Protein AF-N1WF45-F1 (afdb_monomer_lite)

Radius of gyration: 28.93 Å; chains: 1; bounding box: 70×54×75 Å

Structure (mmCIF, N/CA/C/O backbone):
data_AF-N1WF45-F1
#
_entry.id   AF-N1WF45-F1
#
loop_
_atom_site.group_PDB
_atom_site.id
_atom_site.type_symbol
_atom_site.label_atom_id
_atom_site.label_alt_id
_atom_site.label_comp_id
_atom_site.label_asym_id
_atom_site.label_entity_id
_atom_site.label_seq_id
_atom_site.pdbx_PDB_ins_code
_atom_site.Cartn_x
_atom_site.Cartn_y
_atom_site.Cartn_z
_atom_site.occupancy
_atom_site.B_iso_or_equiv
_atom_site.auth_seq_id
_atom_site.auth_comp_id
_atom_site.auth_asym_id
_atom_site.auth_atom_id
_atom_site.pdbx_PDB_model_num
ATOM 1 N N . MET A 1 1 ? 48.944 31.152 -50.491 1.00 56.47 1 MET A N 1
ATOM 2 C CA . MET A 1 1 ? 47.537 31.572 -50.261 1.00 56.47 1 MET A CA 1
ATOM 3 C C . MET A 1 1 ? 46.521 30.446 -50.470 1.00 56.47 1 MET A C 1
ATOM 5 O O . MET A 1 1 ? 45.611 30.356 -49.662 1.00 56.47 1 MET A O 1
ATOM 9 N N . LYS A 1 2 ? 46.665 29.568 -51.479 1.00 57.97 2 LYS A N 1
ATOM 10 C CA . LYS A 1 2 ? 45.745 28.429 -51.698 1.00 57.97 2 LYS A CA 1
ATOM 11 C C . LYS A 1 2 ? 45.728 27.409 -50.539 1.00 57.97 2 LYS A C 1
ATOM 13 O O . LYS A 1 2 ? 44.657 27.076 -50.053 1.00 57.97 2 LYS A O 1
ATOM 18 N N . GLU A 1 3 ? 46.898 27.037 -50.014 1.00 58.28 3 GLU A N 1
ATOM 19 C CA . GLU A 1 3 ? 47.029 26.084 -48.889 1.00 58.28 3 GLU A CA 1
ATOM 20 C C . GLU A 1 3 ? 46.451 26.594 -47.554 1.00 58.28 3 GLU A C 1
ATOM 22 O O . GLU A 1 3 ? 45.948 25.816 -46.743 1.00 58.28 3 GLU A O 1
ATOM 27 N N . ILE A 1 4 ? 46.468 27.912 -47.324 1.00 59.00 4 ILE A N 1
ATOM 28 C CA . ILE A 1 4 ? 45.896 28.516 -46.108 1.00 59.00 4 ILE A CA 1
ATOM 29 C C . ILE A 1 4 ? 44.359 28.469 -46.169 1.00 59.00 4 ILE A C 1
ATOM 31 O O . ILE A 1 4 ? 43.708 28.142 -45.183 1.00 59.00 4 ILE A O 1
ATOM 35 N N . ASN A 1 5 ? 43.765 28.704 -47.343 1.00 59.41 5 ASN A N 1
ATOM 36 C CA . ASN A 1 5 ? 42.313 28.595 -47.512 1.00 59.41 5 ASN A CA 1
ATOM 37 C C . ASN A 1 5 ? 41.815 27.141 -47.472 1.00 59.41 5 ASN A C 1
ATOM 39 O O . ASN A 1 5 ? 40.726 26.887 -46.960 1.00 59.41 5 ASN A O 1
ATOM 43 N N . GLU A 1 6 ? 42.602 26.178 -47.958 1.00 59.72 6 GLU A N 1
ATOM 44 C CA . GLU A 1 6 ? 42.251 24.755 -47.869 1.00 59.72 6 GLU A CA 1
ATOM 45 C C . GLU A 1 6 ? 42.334 24.225 -46.432 1.00 59.72 6 GLU A C 1
ATOM 47 O O . GLU A 1 6 ? 41.428 23.516 -45.994 1.00 59.72 6 GLU A O 1
ATOM 52 N N . SER A 1 7 ? 43.347 24.628 -45.660 1.00 57.88 7 SER A N 1
ATOM 53 C CA . SER A 1 7 ? 43.475 24.240 -44.247 1.00 57.88 7 SER A CA 1
ATOM 54 C C . SER A 1 7 ? 42.397 24.868 -43.350 1.00 57.88 7 SER A C 1
ATOM 56 O O . SER A 1 7 ? 41.866 24.188 -42.470 1.00 57.88 7 SER A O 1
ATOM 58 N N . ILE A 1 8 ? 41.990 26.117 -43.607 1.00 59.59 8 ILE A N 1
ATOM 59 C CA . ILE A 1 8 ? 40.870 26.768 -42.900 1.00 59.59 8 ILE A CA 1
ATOM 60 C C . ILE A 1 8 ? 39.527 26.107 -43.255 1.00 59.59 8 ILE A C 1
ATOM 62 O O . ILE A 1 8 ? 38.716 25.851 -42.364 1.00 59.59 8 ILE A O 1
ATOM 66 N N . SER A 1 9 ? 39.308 25.770 -44.530 1.00 56.88 9 SER A N 1
ATOM 67 C CA . SER A 1 9 ? 38.099 25.070 -44.993 1.00 56.88 9 SER A CA 1
ATOM 68 C C . SER A 1 9 ? 37.997 23.648 -44.425 1.00 56.88 9 SER A C 1
ATOM 70 O O . SER A 1 9 ? 36.933 23.228 -43.974 1.00 56.88 9 SER A O 1
ATOM 72 N N . GLN A 1 10 ? 39.110 22.910 -44.355 1.00 55.59 10 GLN A N 1
ATOM 73 C CA . GLN A 1 10 ? 39.127 21.578 -43.744 1.00 55.59 10 GLN A CA 1
ATOM 74 C C . GLN A 1 10 ? 38.901 21.622 -42.229 1.00 55.59 10 GLN A C 1
ATOM 76 O O . GLN A 1 10 ? 38.185 20.766 -41.711 1.00 55.59 10 GLN A O 1
ATOM 81 N N . ASN A 1 11 ? 39.446 22.616 -41.519 1.00 55.59 11 ASN A N 1
ATOM 82 C CA . ASN A 1 11 ? 39.203 22.769 -40.083 1.00 55.59 11 ASN A CA 1
ATOM 83 C C . ASN A 1 11 ? 37.761 23.183 -39.766 1.00 55.59 11 ASN A C 1
ATOM 85 O O . ASN A 1 11 ? 37.199 22.635 -38.821 1.00 55.59 11 ASN A O 1
ATOM 89 N N . SER A 1 12 ? 37.138 24.072 -40.552 1.00 50.16 12 SER A N 1
ATOM 90 C CA . SER A 1 12 ? 35.736 24.465 -40.322 1.00 50.16 12 SER A CA 1
ATOM 91 C C . SER A 1 12 ? 34.751 23.322 -40.592 1.00 50.16 12 SER A C 1
ATOM 93 O O . SER A 1 12 ? 33.742 23.193 -39.898 1.00 50.16 12 SER A O 1
ATOM 95 N N . LYS A 1 13 ? 35.071 22.445 -41.553 1.00 51.78 13 LYS A N 1
ATOM 96 C CA . LYS A 1 13 ? 34.283 21.246 -41.871 1.00 51.78 13 LYS A CA 1
ATOM 97 C C . LYS A 1 13 ? 34.440 20.144 -40.816 1.00 51.78 13 LYS A C 1
ATOM 99 O O . LYS A 1 13 ? 33.489 19.435 -40.508 1.00 51.78 13 LYS A O 1
ATOM 104 N N . LYS A 1 14 ? 35.631 20.020 -40.217 1.00 51.75 14 LYS A N 1
ATOM 105 C CA . LYS A 1 14 ? 35.895 19.060 -39.133 1.00 51.75 14 LYS A CA 1
ATOM 106 C C . LYS A 1 14 ? 35.187 19.448 -37.835 1.00 51.75 14 LYS A C 1
ATOM 108 O O . LYS A 1 14 ? 34.677 18.561 -37.161 1.00 51.75 14 LYS A O 1
ATOM 113 N N . THR A 1 15 ? 35.143 20.740 -37.499 1.00 51.28 15 THR A N 1
ATOM 114 C CA . THR A 1 15 ? 34.482 21.236 -36.280 1.00 51.28 15 THR A CA 1
ATOM 115 C C . THR A 1 15 ? 32.958 21.150 -36.354 1.00 51.28 15 THR A C 1
ATOM 117 O O . THR A 1 15 ? 32.333 20.822 -35.346 1.00 51.28 15 THR A O 1
ATOM 120 N N . THR A 1 16 ? 32.362 21.362 -37.532 1.00 55.59 16 THR A N 1
ATOM 121 C CA . THR A 1 16 ? 30.914 21.178 -37.755 1.00 55.59 16 THR A CA 1
ATOM 122 C C . THR A 1 16 ? 30.497 19.708 -37.643 1.00 55.59 16 THR A C 1
ATOM 124 O O . THR A 1 16 ? 29.592 19.399 -36.874 1.00 55.59 16 THR A O 1
ATOM 127 N N . GLU A 1 17 ? 31.229 18.773 -38.262 1.00 58.25 17 GLU A N 1
ATOM 128 C CA . GLU A 1 17 ? 30.935 17.331 -38.142 1.00 58.25 17 GLU A CA 1
ATOM 129 C C . GLU A 1 17 ? 31.084 16.789 -36.702 1.00 58.25 17 GLU A C 1
ATOM 131 O O . GLU A 1 17 ? 30.321 15.922 -36.267 1.00 58.25 17 GLU A O 1
ATOM 136 N N . THR A 1 18 ? 32.049 17.294 -35.923 1.00 58.94 18 THR A N 1
ATOM 137 C CA . THR A 1 18 ? 32.164 16.932 -34.497 1.00 58.94 18 THR A CA 1
ATOM 138 C C . THR A 1 18 ? 31.065 17.550 -33.631 1.00 58.94 18 THR A C 1
ATOM 140 O O . THR A 1 18 ? 30.676 16.948 -32.635 1.00 58.94 18 THR A O 1
ATOM 143 N N . GLY A 1 19 ? 30.542 18.724 -33.996 1.00 61.75 19 GLY A N 1
ATOM 144 C CA . GLY A 1 19 ? 29.432 19.362 -33.282 1.00 61.75 19 GLY A CA 1
ATOM 145 C C . GLY A 1 19 ? 28.120 18.590 -33.436 1.00 61.75 19 GLY A C 1
ATOM 146 O O . GLY A 1 19 ? 27.452 18.300 -32.443 1.00 61.75 19 GLY A O 1
ATOM 147 N N . ASP A 1 20 ? 27.803 18.173 -34.663 1.00 68.06 20 ASP A N 1
ATOM 148 C CA . ASP A 1 20 ? 26.555 17.466 -34.977 1.00 68.06 20 ASP A CA 1
ATOM 149 C C . ASP A 1 20 ? 26.503 16.063 -34.348 1.00 68.06 20 ASP A C 1
ATOM 151 O O . ASP A 1 20 ? 25.464 15.622 -33.847 1.00 68.06 20 ASP A O 1
ATOM 155 N N . THR A 1 21 ? 27.645 15.370 -34.295 1.00 68.62 21 THR A N 1
ATOM 156 C CA . THR A 1 21 ? 27.748 14.048 -33.654 1.00 68.62 21 THR A CA 1
ATOM 157 C C . THR A 1 21 ? 27.560 14.126 -32.139 1.00 68.62 21 THR A C 1
ATOM 159 O O . THR A 1 21 ? 26.787 13.341 -31.587 1.00 68.62 21 THR A O 1
ATOM 162 N N . VAL A 1 22 ? 28.180 15.102 -31.467 1.00 72.12 22 VAL A N 1
ATOM 163 C CA . VAL A 1 22 ? 27.999 15.324 -30.022 1.00 72.12 22 VAL A CA 1
ATOM 164 C C . VAL A 1 22 ? 26.554 15.709 -29.702 1.00 72.12 22 VAL A C 1
ATOM 166 O O . VAL A 1 22 ? 25.977 15.165 -28.762 1.00 72.12 22 VAL A O 1
ATOM 169 N N . PHE A 1 23 ? 25.933 16.572 -30.508 1.00 72.88 23 PHE A N 1
ATOM 170 C CA . PHE A 1 23 ? 24.530 16.948 -30.332 1.00 72.88 23 PHE A CA 1
ATOM 171 C C . PHE A 1 23 ? 23.586 15.743 -30.475 1.00 72.88 23 PHE A C 1
ATOM 173 O O . PHE A 1 23 ? 22.718 15.540 -29.625 1.00 72.88 23 PHE A O 1
ATOM 180 N N . SER A 1 24 ? 23.796 14.888 -31.483 1.00 73.50 24 SER A N 1
ATOM 181 C CA . SER A 1 24 ? 22.997 13.666 -31.664 1.00 73.50 24 SER A CA 1
ATOM 182 C C . SER A 1 24 ? 23.138 12.681 -30.496 1.00 73.50 24 SER A C 1
ATOM 184 O O . SER A 1 24 ? 22.155 12.062 -30.090 1.00 73.50 24 SER A O 1
ATOM 186 N N . LEU A 1 25 ? 24.338 12.579 -29.909 1.00 72.69 25 LEU A N 1
ATOM 187 C CA . LEU A 1 25 ? 24.608 11.716 -28.761 1.00 72.69 25 LEU A CA 1
ATOM 188 C C . LEU A 1 25 ? 23.895 12.232 -27.505 1.00 72.69 25 LEU A C 1
ATOM 190 O O . LEU A 1 25 ? 23.261 11.457 -26.796 1.00 72.69 25 LEU A O 1
ATOM 194 N N . VAL A 1 26 ? 23.945 13.543 -27.256 1.00 77.00 26 VAL A N 1
ATOM 195 C CA . VAL A 1 26 ? 23.238 14.182 -26.135 1.00 77.00 26 VAL A CA 1
ATOM 196 C C . VAL A 1 26 ? 21.724 14.034 -26.288 1.00 77.00 26 VAL A C 1
ATOM 198 O O . VAL A 1 26 ? 21.041 13.724 -25.314 1.00 77.00 26 VAL A O 1
ATOM 201 N N . LEU A 1 27 ? 21.198 14.176 -27.507 1.00 78.19 27 LEU A N 1
ATOM 202 C CA . LEU A 1 27 ? 19.774 14.003 -27.795 1.00 78.19 27 LEU A CA 1
ATOM 203 C C . LEU A 1 27 ? 19.325 12.544 -27.603 1.00 78.19 27 LEU A C 1
ATOM 205 O O . LEU A 1 27 ? 18.297 12.297 -26.980 1.00 78.19 27 LEU A O 1
ATOM 209 N N . MET A 1 28 ? 20.123 11.571 -28.055 1.00 72.19 28 MET A N 1
ATOM 210 C CA . MET A 1 28 ? 19.887 10.139 -27.821 1.00 72.19 28 MET A CA 1
ATOM 211 C C . MET A 1 28 ? 19.922 9.783 -26.333 1.00 72.19 28 MET A C 1
ATOM 213 O O . MET A 1 28 ? 19.051 9.049 -25.866 1.00 72.19 28 MET A O 1
ATOM 217 N N . ILE A 1 29 ? 20.889 10.313 -25.577 1.00 76.12 29 ILE A N 1
ATOM 218 C CA . ILE A 1 29 ? 20.965 10.127 -24.122 1.00 76.12 29 ILE A CA 1
ATOM 219 C C . ILE A 1 29 ? 19.736 10.748 -23.455 1.00 76.12 29 ILE A C 1
ATOM 221 O O . ILE A 1 29 ? 19.130 10.096 -22.614 1.00 76.12 29 ILE A O 1
ATOM 225 N N . GLY A 1 30 ? 19.321 11.949 -23.867 1.00 73.00 30 GLY A N 1
ATOM 226 C CA . GLY A 1 30 ? 18.133 12.625 -23.343 1.00 73.00 30 GLY A CA 1
ATOM 227 C C . GLY A 1 30 ? 16.835 11.857 -23.605 1.00 73.00 30 GLY A C 1
ATOM 228 O O . GLY A 1 30 ? 16.054 11.645 -22.681 1.00 73.00 30 GLY A O 1
ATOM 229 N N . ILE A 1 31 ? 16.631 11.366 -24.832 1.00 72.44 31 ILE A N 1
ATOM 230 C CA . ILE A 1 31 ? 15.462 10.547 -25.199 1.00 72.44 31 ILE A CA 1
ATOM 231 C C . ILE A 1 31 ? 15.484 9.209 -24.454 1.00 72.44 31 ILE A C 1
ATOM 233 O O . ILE A 1 31 ? 14.451 8.737 -23.987 1.00 72.44 31 ILE A O 1
ATOM 237 N N . SER A 1 32 ? 16.663 8.612 -24.289 1.00 65.38 32 SER A N 1
ATOM 238 C CA . SER A 1 32 ? 16.816 7.373 -23.526 1.00 65.38 32 SER A CA 1
ATOM 239 C C . SER A 1 32 ? 16.511 7.578 -22.042 1.00 65.38 32 SER A C 1
ATOM 241 O O . SER A 1 32 ? 15.828 6.758 -21.436 1.00 65.38 32 SER A O 1
ATOM 243 N N . PHE A 1 33 ? 16.955 8.695 -21.460 1.00 66.81 33 PHE A N 1
ATOM 244 C CA . PHE A 1 33 ? 16.627 9.074 -20.085 1.00 66.81 33 PHE A CA 1
ATOM 245 C C . PHE A 1 33 ? 15.120 9.296 -19.912 1.00 66.81 33 PHE A C 1
ATOM 247 O O . PHE A 1 33 ? 14.542 8.874 -18.913 1.00 66.81 33 PHE A O 1
ATOM 254 N N . TRP A 1 34 ? 14.478 9.891 -20.921 1.00 63.91 34 TRP A N 1
ATOM 255 C CA . TRP A 1 34 ? 13.033 10.091 -20.961 1.00 63.91 34 TRP A CA 1
ATOM 256 C C . TRP A 1 34 ? 12.257 8.764 -21.000 1.00 63.91 34 TRP A C 1
ATOM 258 O O . TRP A 1 34 ? 11.303 8.606 -20.250 1.00 63.91 34 TRP A O 1
ATOM 268 N N . PHE A 1 35 ? 12.710 7.768 -21.770 1.00 59.16 35 PHE A N 1
ATOM 269 C CA . PHE A 1 35 ? 12.098 6.428 -21.786 1.00 59.16 35 PHE A CA 1
ATOM 270 C C . PHE A 1 35 ? 12.268 5.650 -20.471 1.00 59.16 35 PHE A C 1
ATOM 272 O O . PHE A 1 35 ? 11.431 4.811 -20.139 1.00 59.16 35 PHE A O 1
ATOM 279 N N . ILE A 1 36 ? 13.338 5.916 -19.717 1.00 58.66 36 ILE A N 1
ATOM 280 C CA . ILE A 1 36 ? 13.600 5.267 -18.422 1.00 58.66 36 ILE A CA 1
ATOM 281 C C . ILE A 1 36 ? 12.727 5.871 -17.312 1.00 58.66 36 ILE A C 1
ATOM 283 O O . ILE A 1 36 ? 12.371 5.177 -16.359 1.00 58.66 36 ILE A O 1
ATOM 287 N N . HIS A 1 37 ? 12.353 7.147 -17.417 1.00 58.78 37 HIS A N 1
ATOM 288 C CA . HIS A 1 37 ? 11.430 7.789 -16.484 1.00 58.78 37 HIS A CA 1
ATOM 289 C C . HIS A 1 37 ? 9.978 7.564 -16.924 1.00 58.78 37 HIS A C 1
ATOM 291 O O . HIS A 1 37 ? 9.381 8.404 -17.590 1.00 58.78 37 HIS A O 1
ATOM 297 N N . LYS A 1 38 ? 9.380 6.433 -16.521 1.00 57.97 38 LYS A N 1
ATOM 298 C CA . LYS A 1 38 ? 7.915 6.287 -16.566 1.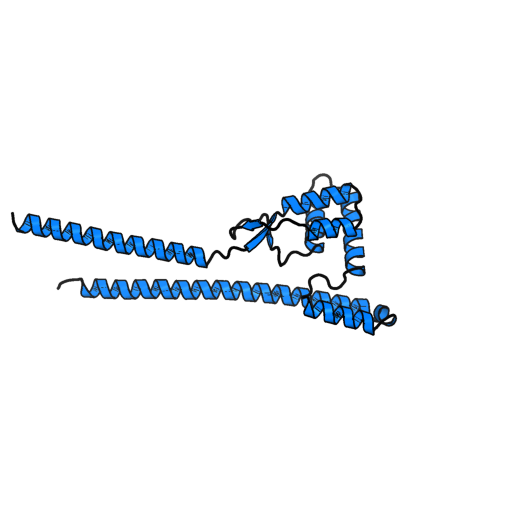00 57.97 38 LYS A CA 1
ATOM 299 C C . LYS A 1 38 ? 7.264 7.405 -15.733 1.00 57.97 38 LYS A C 1
ATOM 301 O O . LYS A 1 38 ? 7.605 7.589 -14.568 1.00 57.97 38 LYS A O 1
ATOM 306 N N . CYS A 1 39 ? 6.328 8.146 -16.317 1.00 57.09 39 CYS A N 1
ATOM 307 C CA . CYS A 1 39 ? 5.426 8.993 -15.540 1.00 57.09 39 CYS A CA 1
ATOM 308 C C . CYS A 1 39 ? 4.431 8.082 -14.815 1.00 57.09 39 CYS A C 1
ATOM 310 O O . CYS A 1 39 ? 3.734 7.313 -15.478 1.00 57.09 39 CYS A O 1
ATOM 312 N N . ASN A 1 40 ? 4.367 8.171 -13.489 1.00 63.53 40 ASN A N 1
ATOM 313 C CA . ASN A 1 40 ? 3.381 7.454 -12.683 1.00 63.53 40 ASN A CA 1
ATOM 314 C C . ASN A 1 40 ? 2.438 8.463 -12.016 1.00 63.53 40 ASN A C 1
ATOM 316 O O . ASN A 1 40 ? 2.828 9.598 -11.737 1.00 63.53 40 ASN A O 1
ATOM 320 N N . TYR A 1 41 ? 1.199 8.039 -11.765 1.00 68.31 41 TYR A N 1
ATOM 321 C CA . TYR A 1 41 ? 0.248 8.810 -10.970 1.00 68.31 41 TYR A CA 1
ATOM 322 C C . TYR A 1 41 ? 0.470 8.507 -9.489 1.00 68.31 41 TYR A C 1
ATOM 324 O O . TYR A 1 41 ? 0.434 7.350 -9.061 1.00 68.31 41 TYR A O 1
ATOM 332 N N . GLY A 1 42 ? 0.707 9.545 -8.698 1.00 74.62 42 GLY A N 1
ATOM 333 C CA . GLY A 1 42 ? 1.004 9.440 -7.274 1.00 74.62 42 GLY A CA 1
ATOM 334 C C . GLY A 1 42 ? -0.013 10.194 -6.429 1.00 74.62 42 GLY A C 1
ATOM 335 O O . GLY A 1 42 ? -0.593 11.188 -6.859 1.00 74.62 42 GLY A O 1
ATOM 336 N N . THR A 1 43 ? -0.215 9.735 -5.197 1.00 82.31 43 THR A N 1
ATOM 337 C CA . THR A 1 43 ? -0.908 10.513 -4.166 1.00 82.31 43 THR A CA 1
ATOM 338 C C . THR A 1 43 ? 0.113 11.095 -3.196 1.00 82.31 43 THR A C 1
ATOM 340 O O . THR A 1 43 ? 0.967 10.372 -2.672 1.00 82.31 43 THR A O 1
ATOM 343 N N . ASN A 1 44 ? -0.011 12.382 -2.871 1.00 86.00 44 ASN A N 1
ATOM 344 C CA . ASN A 1 44 ? 0.846 13.025 -1.880 1.00 86.00 44 ASN A CA 1
ATOM 345 C C . ASN A 1 44 ? 0.672 12.380 -0.490 1.00 86.00 44 ASN A C 1
ATOM 347 O O . ASN A 1 44 ? -0.394 12.452 0.132 1.00 86.00 44 ASN A O 1
ATOM 351 N N . LYS A 1 45 ? 1.743 11.769 0.036 1.00 88.06 45 LYS A N 1
ATOM 352 C CA . LYS A 1 45 ? 1.713 11.043 1.315 1.00 88.06 45 LYS A CA 1
ATOM 353 C C . LYS A 1 45 ? 1.366 11.952 2.479 1.00 88.06 45 LYS A C 1
ATOM 355 O O . LYS A 1 45 ? 0.630 11.554 3.383 1.00 88.06 45 LYS A O 1
ATOM 360 N N . ASN A 1 46 ? 1.925 13.156 2.505 1.00 87.56 46 ASN A N 1
ATOM 361 C CA . ASN A 1 46 ? 1.734 14.073 3.621 1.00 87.56 46 ASN A CA 1
ATOM 362 C C . ASN A 1 46 ? 0.319 14.630 3.637 1.00 87.56 46 ASN A C 1
ATOM 364 O O . ASN A 1 46 ? -0.301 14.625 4.695 1.00 87.56 46 ASN A O 1
ATOM 368 N N . GLU A 1 47 ? -0.203 15.016 2.478 1.00 89.56 47 GLU A N 1
ATOM 369 C CA . GLU A 1 47 ? -1.572 15.507 2.363 1.00 89.56 47 GLU A CA 1
ATOM 370 C C . GLU A 1 47 ? -2.584 14.441 2.796 1.00 89.56 47 GLU A C 1
ATOM 372 O O . GLU A 1 47 ? -3.373 14.681 3.710 1.00 89.56 47 GLU A O 1
ATOM 377 N N . LEU A 1 48 ? -2.506 13.232 2.226 1.00 91.25 48 LEU A N 1
ATOM 378 C CA . LEU A 1 48 ? -3.435 12.150 2.553 1.00 91.25 48 LEU A CA 1
ATOM 379 C C . LEU A 1 48 ? -3.357 11.757 4.035 1.00 91.25 48 LEU A C 1
ATOM 381 O O . LEU A 1 48 ? -4.382 11.618 4.705 1.00 91.25 48 LEU A O 1
ATOM 385 N N . THR A 1 49 ? -2.141 11.605 4.576 1.00 92.44 49 THR A N 1
ATOM 386 C CA . THR A 1 49 ? -1.976 11.269 6.000 1.00 92.44 49 THR A CA 1
ATOM 387 C C . THR A 1 49 ? -2.484 12.383 6.909 1.00 92.44 49 THR A C 1
ATOM 389 O O . THR A 1 49 ? -3.078 12.084 7.942 1.00 92.44 49 THR A O 1
ATOM 392 N N . GLN A 1 50 ? -2.325 13.653 6.531 1.00 92.56 50 GLN A N 1
ATOM 393 C CA . GLN A 1 50 ? -2.844 14.785 7.295 1.00 92.56 50 GLN A CA 1
ATOM 394 C C . GLN A 1 50 ? -4.376 14.832 7.276 1.00 92.56 50 GLN A C 1
ATOM 396 O O . GLN A 1 50 ? -4.977 14.938 8.344 1.00 92.56 50 GLN A O 1
ATOM 401 N N . GLN A 1 51 ? -5.009 14.690 6.107 1.00 93.50 51 GLN A N 1
ATOM 402 C CA . GLN A 1 51 ? -6.472 14.666 5.978 1.00 93.50 51 GLN A CA 1
ATOM 403 C C . GLN A 1 51 ? -7.093 13.552 6.833 1.00 93.50 51 GLN A C 1
ATOM 405 O O . GLN A 1 51 ? -8.011 13.801 7.620 1.00 93.50 51 GLN A O 1
ATOM 410 N N . LEU A 1 52 ? -6.544 12.337 6.745 1.00 94.94 52 LEU A N 1
ATOM 411 C CA . LEU A 1 52 ? -7.002 11.202 7.547 1.00 94.94 52 LEU A CA 1
ATOM 412 C C . LEU A 1 52 ? -6.737 11.407 9.041 1.00 94.94 52 LEU A C 1
ATOM 414 O O . LEU A 1 52 ? -7.615 11.130 9.852 1.00 94.94 52 LEU A O 1
ATOM 418 N N . THR A 1 53 ? -5.575 11.944 9.424 1.00 94.19 53 THR A N 1
ATOM 419 C CA . THR A 1 53 ? -5.273 12.238 10.836 1.00 94.19 53 THR A CA 1
ATOM 420 C C . THR A 1 53 ? -6.274 13.238 11.414 1.00 94.19 53 THR A C 1
ATOM 422 O O . THR A 1 53 ? -6.801 13.019 12.503 1.00 94.19 53 THR A O 1
ATOM 425 N N . SER A 1 54 ? -6.595 14.308 10.681 1.00 93.44 54 SER A N 1
ATOM 426 C CA . SER A 1 54 ? -7.607 15.284 11.097 1.00 93.44 54 SER A CA 1
ATOM 427 C C . SER A 1 54 ? -8.987 14.645 11.264 1.00 93.44 54 SER A C 1
ATOM 429 O O . SER A 1 54 ? -9.663 14.902 12.258 1.00 93.44 54 SER A O 1
ATOM 431 N N . ALA A 1 55 ? -9.395 13.772 10.342 1.00 94.50 55 ALA A N 1
ATOM 432 C CA . ALA A 1 55 ? -10.659 13.049 10.448 1.00 94.50 55 ALA A CA 1
ATOM 433 C C . ALA A 1 55 ? -10.690 12.086 11.654 1.00 94.50 55 ALA A C 1
ATOM 435 O O . ALA A 1 55 ? -11.695 12.026 12.364 1.00 94.50 55 ALA A O 1
ATOM 436 N N . ILE A 1 56 ? -9.581 11.396 11.945 1.00 94.56 56 ILE A N 1
ATOM 437 C CA . ILE A 1 56 ? -9.444 10.516 13.118 1.00 94.56 56 ILE A CA 1
ATOM 438 C C . ILE A 1 56 ? -9.571 11.313 14.420 1.00 94.56 56 ILE A C 1
ATOM 440 O O . ILE A 1 56 ? -10.318 10.909 15.310 1.00 94.56 56 ILE A O 1
ATOM 444 N N . VAL A 1 57 ? -8.896 12.463 14.522 1.00 93.88 57 VAL A N 1
ATOM 445 C CA . VAL A 1 57 ? -8.997 13.363 15.687 1.00 93.88 57 VAL A CA 1
ATOM 446 C C . VAL A 1 57 ? -10.438 13.838 15.895 1.00 93.88 57 VAL A C 1
ATOM 448 O O . VAL A 1 57 ? -10.911 13.910 17.027 1.00 93.88 57 VAL A O 1
ATOM 451 N N . ASN A 1 58 ? -11.165 14.076 14.803 1.00 94.00 58 ASN A N 1
ATOM 452 C CA . ASN A 1 58 ? -12.578 14.447 14.824 1.00 94.00 58 ASN A CA 1
ATOM 453 C C . ASN A 1 58 ? -13.537 13.254 15.015 1.00 94.00 58 ASN A C 1
ATOM 455 O O . ASN A 1 58 ? -14.748 13.431 14.910 1.00 94.00 58 ASN A O 1
ATOM 459 N N . LYS A 1 59 ? -13.022 12.052 15.315 1.00 93.06 59 LYS A N 1
ATOM 460 C CA . LYS A 1 59 ? -13.802 10.824 15.563 1.00 93.06 59 LYS A CA 1
ATOM 461 C C . LYS A 1 59 ? -14.705 10.428 14.388 1.00 93.06 59 LYS A C 1
ATOM 463 O O . LYS A 1 59 ? -15.791 9.886 14.597 1.00 93.06 59 LYS A O 1
ATOM 468 N N . ALA A 1 60 ? -14.254 10.690 13.161 1.00 94.00 60 ALA A N 1
ATOM 469 C CA . ALA A 1 60 ? -14.966 10.288 11.954 1.00 94.00 60 ALA A CA 1
ATOM 470 C C . ALA A 1 60 ? -15.114 8.753 11.879 1.00 94.00 60 ALA A C 1
ATOM 472 O O . ALA A 1 60 ? -14.178 8.033 12.235 1.00 94.00 60 ALA A O 1
ATOM 473 N N . PRO A 1 61 ? -16.261 8.228 11.413 1.00 93.88 61 PRO A N 1
ATOM 474 C CA . PRO A 1 61 ? -16.461 6.792 11.256 1.00 93.88 61 PRO A CA 1
ATOM 475 C C . PRO A 1 61 ? -15.575 6.210 10.142 1.00 93.88 61 PRO A C 1
ATOM 477 O O . PRO A 1 61 ? -15.153 6.910 9.222 1.00 93.88 61 PRO A O 1
ATOM 480 N N . LEU A 1 62 ? -15.350 4.889 10.181 1.00 92.56 62 LEU A N 1
ATOM 481 C CA . LEU A 1 62 ? -14.528 4.173 9.192 1.00 92.56 62 LEU A CA 1
ATOM 482 C C . LEU A 1 62 ? -14.990 4.403 7.741 1.00 92.56 62 LEU A C 1
ATOM 484 O O . LEU A 1 62 ? -14.156 4.495 6.844 1.00 92.56 62 LEU A O 1
ATOM 488 N N . SER A 1 63 ? -16.302 4.511 7.510 1.00 91.88 63 SER A N 1
ATOM 489 C CA . SER A 1 63 ? -16.873 4.791 6.186 1.00 91.88 63 SER A CA 1
ATOM 490 C C . SER A 1 63 ? -16.362 6.104 5.600 1.00 91.88 63 SER A C 1
ATOM 492 O O . SER A 1 63 ? -16.016 6.162 4.424 1.00 91.88 63 SER A O 1
ATOM 494 N N . ASP A 1 64 ? -16.266 7.139 6.431 1.00 94.31 64 ASP A N 1
ATOM 495 C CA . ASP A 1 64 ? -15.867 8.477 6.003 1.00 94.31 64 ASP A CA 1
ATOM 496 C C . ASP A 1 64 ? -14.356 8.526 5.769 1.00 94.31 64 ASP A C 1
ATOM 498 O O . ASP A 1 64 ? -13.897 9.131 4.803 1.00 94.31 64 ASP A O 1
ATOM 502 N N . LEU A 1 65 ? -13.579 7.815 6.593 1.00 94.38 65 LEU A N 1
ATOM 503 C CA . LEU A 1 65 ? -12.142 7.639 6.373 1.00 94.38 65 LEU A CA 1
ATOM 504 C C . LEU A 1 65 ? -11.855 6.924 5.047 1.00 94.38 65 LEU A C 1
ATOM 506 O O . LEU A 1 65 ? -10.973 7.350 4.302 1.00 94.38 65 LEU A O 1
ATOM 510 N N . ARG A 1 66 ? -12.619 5.874 4.720 1.00 92.12 66 ARG A N 1
ATOM 511 C CA . ARG A 1 66 ? -12.505 5.197 3.420 1.00 92.12 66 ARG A CA 1
ATOM 512 C C . ARG A 1 66 ? -12.909 6.117 2.278 1.00 92.12 66 ARG A C 1
ATOM 514 O O . ARG A 1 66 ? -12.207 6.152 1.279 1.00 92.12 66 ARG A O 1
ATOM 521 N N . LEU A 1 67 ? -13.956 6.921 2.443 1.00 92.81 67 LEU A N 1
ATOM 522 C CA . LEU A 1 67 ? -14.359 7.882 1.420 1.00 92.81 67 LEU A CA 1
ATOM 523 C C . LEU A 1 67 ? -13.274 8.937 1.152 1.00 92.81 67 LEU A C 1
ATOM 525 O O . LEU A 1 67 ? -13.031 9.273 -0.004 1.00 92.81 67 LEU A O 1
ATOM 529 N N . ILE A 1 68 ? -12.605 9.441 2.194 1.00 92.88 68 ILE A N 1
ATOM 530 C CA . ILE A 1 68 ? -11.451 10.347 2.055 1.00 92.88 68 ILE A CA 1
ATOM 531 C C . ILE A 1 68 ? -10.328 9.656 1.276 1.00 92.88 68 ILE A C 1
ATOM 533 O O . ILE A 1 68 ? -9.765 10.238 0.355 1.00 92.88 68 ILE A O 1
ATOM 537 N N . PHE A 1 69 ? -10.032 8.400 1.610 1.00 92.06 69 PHE A N 1
ATOM 538 C CA . PHE A 1 69 ? -9.014 7.613 0.920 1.00 92.06 69 PHE A CA 1
ATOM 539 C C . PHE A 1 69 ? -9.359 7.329 -0.552 1.00 92.06 69 PHE A C 1
ATOM 541 O O . PHE A 1 69 ? -8.498 7.414 -1.425 1.00 92.06 69 PHE A O 1
ATOM 548 N N . GLU A 1 70 ? -10.614 7.008 -0.850 1.00 89.31 70 GLU A N 1
ATOM 549 C CA . GLU A 1 70 ? -11.102 6.745 -2.208 1.00 89.31 70 GLU A CA 1
ATOM 550 C C . GLU A 1 70 ? -11.137 8.015 -3.065 1.00 89.31 70 GLU A C 1
ATOM 552 O O . GLU A 1 70 ? -10.910 7.943 -4.267 1.00 89.31 70 GLU A O 1
ATOM 557 N N . ARG A 1 71 ? -11.380 9.180 -2.451 1.00 89.75 71 ARG A N 1
ATOM 558 C CA . ARG A 1 71 ? -11.393 10.498 -3.109 1.00 89.75 71 ARG A CA 1
ATOM 559 C C . ARG A 1 71 ? -10.044 11.214 -3.077 1.00 89.75 71 ARG A C 1
ATOM 561 O O . ARG A 1 71 ? -10.000 12.426 -3.282 1.00 89.75 71 ARG A O 1
ATOM 568 N N . ARG A 1 72 ? -8.961 10.496 -2.780 1.00 88.81 72 ARG A N 1
ATOM 569 C CA . ARG A 1 72 ? -7.612 11.066 -2.792 1.00 88.81 72 ARG A CA 1
ATOM 570 C C . ARG A 1 72 ? -7.298 11.649 -4.173 1.00 88.81 72 ARG A C 1
ATOM 572 O O . ARG A 1 72 ? -7.681 11.075 -5.190 1.00 88.81 72 ARG A O 1
ATOM 579 N N . ASN A 1 73 ? -6.600 12.780 -4.195 1.00 80.19 73 ASN A N 1
ATOM 580 C CA . ASN A 1 73 ? -6.138 13.368 -5.445 1.00 80.19 73 ASN A CA 1
ATOM 581 C C . ASN A 1 73 ? -4.959 12.554 -5.985 1.00 80.19 73 ASN A C 1
ATOM 583 O O . ASN A 1 73 ? -3.988 12.302 -5.267 1.00 80.19 73 ASN A O 1
ATOM 587 N N . GLU A 1 74 ? -5.056 12.167 -7.250 1.00 78.69 74 GLU A N 1
ATOM 588 C CA . GLU A 1 74 ? -3.961 11.571 -8.004 1.00 78.69 74 GLU A CA 1
ATOM 589 C C . GLU A 1 74 ? -3.359 12.662 -8.884 1.00 78.69 74 GLU A C 1
ATOM 591 O O . GLU A 1 74 ? -4.050 13.265 -9.709 1.00 78.69 74 GLU A O 1
ATOM 596 N N . GLU A 1 75 ? -2.076 12.943 -8.695 1.00 73.94 75 GLU A N 1
ATOM 597 C CA . GLU A 1 75 ? -1.353 13.926 -9.494 1.00 73.94 75 GLU A CA 1
ATOM 598 C C . GLU A 1 75 ? -0.244 13.229 -10.299 1.00 73.94 75 GLU A C 1
ATOM 600 O O . GLU A 1 75 ? 0.189 12.111 -10.004 1.00 73.94 75 GLU A O 1
ATOM 605 N N . LEU A 1 76 ? 0.157 13.871 -11.395 1.00 64.50 76 LEU A N 1
ATOM 606 C CA . LEU A 1 76 ? 1.110 13.338 -12.366 1.00 64.50 76 LEU A CA 1
ATOM 607 C C . LEU A 1 76 ? 2.526 13.714 -11.917 1.00 64.50 76 LEU A C 1
ATOM 609 O O . LEU A 1 76 ? 2.847 14.903 -11.876 1.00 64.50 76 LEU A O 1
ATOM 613 N N . PHE A 1 77 ? 3.379 12.729 -11.619 1.00 64.81 77 PHE A N 1
ATOM 614 C CA . PHE A 1 77 ? 4.708 13.002 -11.065 1.00 64.81 77 PHE A CA 1
ATOM 615 C C . PHE A 1 77 ? 5.851 12.283 -11.782 1.00 64.81 77 PHE A C 1
ATOM 617 O O . PHE A 1 77 ? 5.697 11.243 -12.432 1.00 64.81 77 PHE A O 1
ATOM 624 N N . TYR A 1 78 ? 7.039 12.878 -11.644 1.00 58.12 78 TYR A N 1
ATOM 625 C CA . TYR A 1 78 ? 8.299 12.321 -12.117 1.00 58.12 78 TYR A CA 1
ATOM 626 C C . TYR A 1 78 ? 8.914 11.443 -11.018 1.00 58.12 78 TYR A C 1
ATOM 628 O O . TYR A 1 78 ? 9.023 11.864 -9.872 1.00 58.12 78 TYR A O 1
ATOM 636 N N . LEU A 1 79 ? 9.332 10.237 -11.411 1.00 51.56 79 LEU A N 1
ATOM 637 C CA . LEU A 1 79 ? 9.683 9.025 -10.643 1.00 51.56 79 LEU A CA 1
ATOM 638 C C . LEU A 1 79 ? 10.635 9.098 -9.415 1.00 51.56 79 LEU A C 1
ATOM 640 O O . LEU A 1 79 ? 11.134 8.057 -9.001 1.00 51.56 79 LEU A O 1
ATOM 644 N N . ASN A 1 80 ? 10.910 10.250 -8.801 1.00 50.56 80 ASN A N 1
ATOM 645 C CA . ASN A 1 80 ? 11.928 10.381 -7.747 1.00 50.56 80 ASN A CA 1
ATOM 646 C C . ASN A 1 80 ? 11.491 11.101 -6.462 1.00 50.56 80 ASN A C 1
ATOM 648 O O . ASN A 1 80 ? 12.328 11.293 -5.574 1.00 50.56 80 ASN A O 1
ATOM 652 N N . GLU A 1 81 ? 10.222 11.470 -6.292 1.00 52.09 81 GLU A N 1
ATOM 653 C CA . GLU A 1 81 ? 9.785 12.041 -5.016 1.00 52.09 81 GLU A CA 1
ATOM 654 C C . GLU A 1 81 ? 9.417 10.938 -4.012 1.00 52.09 81 GLU A C 1
ATOM 656 O O . GLU A 1 81 ? 8.374 10.300 -4.073 1.00 52.09 81 GLU A O 1
ATOM 661 N N . THR A 1 82 ? 10.272 10.737 -3.004 1.00 60.62 82 THR A N 1
ATOM 662 C CA . THR A 1 82 ? 10.060 9.815 -1.864 1.00 60.62 82 THR A CA 1
ATOM 663 C C . THR A 1 82 ? 8.863 10.180 -0.969 1.00 60.62 82 THR A C 1
ATOM 665 O O . THR A 1 82 ? 8.652 9.575 0.084 1.00 60.62 82 THR A O 1
ATOM 668 N N . LYS A 1 83 ? 8.093 11.198 -1.357 1.00 63.44 83 LYS A N 1
ATOM 669 C CA . LYS A 1 83 ? 6.985 11.788 -0.603 1.00 63.44 83 LYS A CA 1
ATOM 670 C C . LYS A 1 83 ? 5.619 11.284 -1.055 1.00 63.44 83 LYS A C 1
ATOM 672 O O . LYS A 1 83 ? 4.610 11.805 -0.587 1.00 63.44 83 LYS A O 1
ATOM 677 N N . GLU A 1 84 ? 5.568 10.304 -1.942 1.00 73.75 84 GLU A N 1
ATOM 678 C CA . GLU A 1 84 ? 4.328 9.901 -2.594 1.00 73.75 84 GLU A CA 1
ATOM 679 C C . GLU A 1 84 ? 4.024 8.426 -2.392 1.00 73.75 84 GLU A C 1
ATOM 681 O O . GLU A 1 84 ? 4.906 7.586 -2.190 1.00 73.75 84 GLU A O 1
ATOM 686 N N . TYR A 1 85 ? 2.734 8.128 -2.434 1.00 77.50 85 TYR A N 1
ATOM 687 C CA . TYR A 1 85 ? 2.242 6.780 -2.592 1.00 77.50 85 TYR A CA 1
ATOM 688 C C . TYR A 1 85 ? 1.946 6.511 -4.062 1.00 77.50 85 TYR A C 1
ATOM 690 O O . TYR A 1 85 ? 1.336 7.339 -4.734 1.00 77.50 85 TYR A O 1
ATOM 698 N N . ASP A 1 86 ? 2.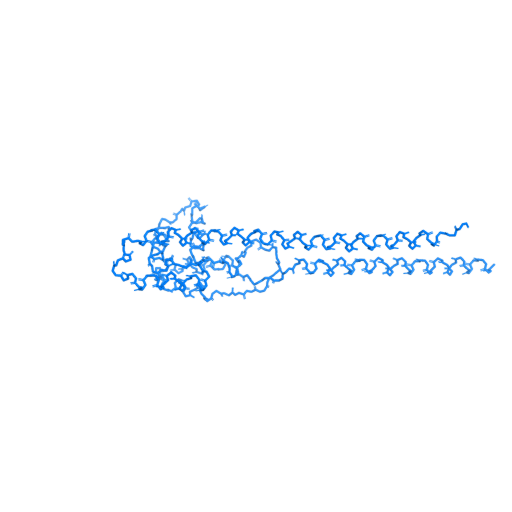327 5.329 -4.530 1.00 74.06 86 ASP A N 1
ATOM 699 C CA . ASP A 1 86 ? 1.922 4.824 -5.840 1.00 74.06 86 ASP A CA 1
ATOM 700 C C . ASP A 1 86 ? 0.406 4.554 -5.825 1.00 74.06 86 ASP A C 1
ATOM 702 O O . ASP A 1 86 ? -0.072 3.745 -5.017 1.00 74.06 86 ASP A O 1
ATOM 706 N N . SER A 1 87 ? -0.352 5.283 -6.653 1.00 68.94 87 SER A N 1
ATOM 707 C CA . SER A 1 87 ? -1.820 5.358 -6.554 1.00 68.94 87 SER A CA 1
ATOM 708 C C . SER A 1 87 ? -2.504 4.011 -6.767 1.00 68.94 87 SER A C 1
ATOM 710 O O . SER A 1 87 ? -3.521 3.742 -6.124 1.00 68.94 87 SER A O 1
ATOM 712 N N . ASP A 1 88 ? -1.901 3.144 -7.583 1.00 66.69 88 ASP A N 1
ATOM 713 C CA . ASP A 1 88 ? -2.438 1.824 -7.928 1.00 66.69 88 ASP A CA 1
ATOM 714 C C . ASP A 1 88 ? -2.126 0.752 -6.872 1.00 66.69 88 ASP A C 1
ATOM 716 O O . ASP A 1 88 ? -2.694 -0.341 -6.895 1.00 66.69 88 ASP A O 1
ATOM 720 N N . LYS A 1 89 ? -1.212 1.042 -5.938 1.00 74.25 89 LYS A N 1
ATOM 721 C CA . LYS A 1 89 ? -0.633 0.038 -5.021 1.00 74.25 89 LYS A CA 1
ATOM 722 C C . LYS A 1 89 ? -0.893 0.333 -3.558 1.00 74.25 89 LYS A C 1
ATOM 724 O O . LYS A 1 89 ? -0.646 -0.507 -2.690 1.00 74.25 89 LYS A O 1
ATOM 729 N N . ILE A 1 90 ? -1.347 1.542 -3.259 1.00 85.00 90 ILE A N 1
ATOM 730 C CA . ILE A 1 90 ? -1.637 1.945 -1.896 1.00 85.00 90 ILE A CA 1
ATOM 731 C C . ILE A 1 90 ? -2.916 1.277 -1.390 1.00 85.00 90 ILE A C 1
ATOM 733 O O . ILE A 1 90 ? -3.978 1.353 -2.001 1.00 85.00 90 ILE A O 1
ATOM 737 N N . LEU A 1 91 ? -2.815 0.654 -0.217 1.00 87.00 91 LEU A N 1
ATOM 738 C CA . LEU A 1 91 ? -3.956 0.142 0.533 1.00 87.00 91 LEU A CA 1
ATOM 739 C C . LEU A 1 91 ? -4.291 1.101 1.667 1.00 87.00 91 LEU A C 1
ATOM 741 O O . LEU A 1 91 ? -3.389 1.657 2.294 1.00 87.00 91 LEU A O 1
ATOM 745 N N . PHE A 1 92 ? -5.580 1.231 1.977 1.00 90.06 92 PHE A N 1
ATOM 746 C CA . PHE A 1 92 ? -6.062 2.042 3.096 1.00 90.06 92 PHE A CA 1
ATOM 747 C C . PHE A 1 92 ? -5.355 1.687 4.415 1.00 90.06 92 PHE A C 1
ATOM 749 O O . PHE A 1 92 ? -4.915 2.569 5.152 1.00 90.06 92 PHE A O 1
ATOM 756 N N . GLU A 1 93 ? -5.163 0.390 4.668 1.00 90.19 93 GLU A N 1
ATOM 757 C CA . GLU A 1 93 ? -4.476 -0.129 5.856 1.00 90.19 93 GLU A CA 1
ATOM 758 C C . GLU A 1 93 ? -3.023 0.350 5.952 1.00 90.19 93 GLU A C 1
ATOM 760 O O . GLU A 1 93 ? -2.579 0.733 7.033 1.00 90.19 93 GLU A O 1
ATOM 765 N N . ASN A 1 94 ? -2.308 0.419 4.823 1.00 89.44 94 ASN A N 1
ATOM 766 C CA . ASN A 1 94 ? -0.928 0.908 4.791 1.00 89.44 94 ASN A CA 1
ATOM 767 C C . ASN A 1 94 ? -0.859 2.381 5.212 1.00 89.44 94 ASN A C 1
ATOM 769 O O . ASN A 1 94 ? 0.059 2.776 5.925 1.00 89.44 94 ASN A O 1
ATOM 773 N N . VAL A 1 95 ? -1.846 3.192 4.817 1.00 92.25 95 VAL A N 1
ATOM 774 C CA . VAL A 1 95 ? -1.904 4.609 5.209 1.00 92.25 95 VAL A CA 1
ATOM 775 C C . VAL A 1 95 ? -2.164 4.755 6.701 1.00 92.25 95 VAL A C 1
ATOM 777 O O . VAL A 1 95 ? -1.548 5.597 7.352 1.00 92.25 95 VAL A O 1
ATOM 780 N N . LEU A 1 96 ? -3.064 3.938 7.252 1.00 93.69 96 LEU A N 1
ATOM 781 C CA . LEU A 1 96 ? -3.354 3.933 8.682 1.00 93.69 96 LEU A CA 1
ATOM 782 C C . LEU A 1 96 ? -2.139 3.498 9.511 1.00 93.69 96 LEU A C 1
ATOM 784 O O . LEU A 1 96 ? -1.825 4.148 10.509 1.00 93.69 96 LEU A O 1
ATOM 788 N N . GLU A 1 97 ? -1.431 2.448 9.090 1.00 92.88 97 GLU A N 1
ATOM 789 C CA . GLU A 1 97 ? -0.180 2.024 9.731 1.00 92.88 97 GLU A CA 1
ATOM 790 C C . GLU A 1 97 ? 0.902 3.108 9.618 1.00 92.88 97 GLU A C 1
ATOM 792 O O . GLU A 1 97 ? 1.588 3.388 10.599 1.00 92.88 97 GLU A O 1
ATOM 797 N N . ASP A 1 98 ? 1.000 3.811 8.489 1.00 91.94 98 ASP A N 1
ATOM 798 C CA . ASP A 1 98 ? 1.928 4.935 8.335 1.00 91.94 98 ASP A CA 1
ATOM 799 C C . ASP A 1 98 ? 1.596 6.112 9.270 1.00 91.94 98 ASP A C 1
ATOM 801 O O . ASP A 1 98 ? 2.504 6.722 9.841 1.00 91.94 98 ASP A O 1
ATOM 805 N N . ILE A 1 99 ? 0.312 6.430 9.480 1.00 93.81 99 ILE A N 1
ATOM 806 C CA . ILE A 1 99 ? -0.111 7.436 10.473 1.00 93.81 99 ILE A CA 1
ATOM 807 C C . ILE A 1 99 ? 0.269 6.971 11.881 1.00 93.81 99 ILE A C 1
ATOM 809 O O . ILE A 1 99 ? 0.844 7.736 12.654 1.00 93.81 99 ILE A O 1
ATOM 813 N N . LYS A 1 100 ? 0.002 5.708 12.212 1.00 94.12 100 LYS A N 1
ATOM 814 C CA . LYS A 1 100 ? 0.346 5.118 13.510 1.00 94.12 100 LYS A CA 1
ATOM 815 C C . LYS A 1 100 ? 1.855 5.134 13.763 1.00 94.12 100 LYS A C 1
ATOM 817 O O . LYS A 1 100 ? 2.279 5.533 14.846 1.00 94.12 100 LYS A O 1
ATOM 822 N N . LEU A 1 101 ? 2.672 4.784 12.771 1.00 92.19 101 LEU A N 1
ATOM 823 C CA . LEU A 1 101 ? 4.132 4.89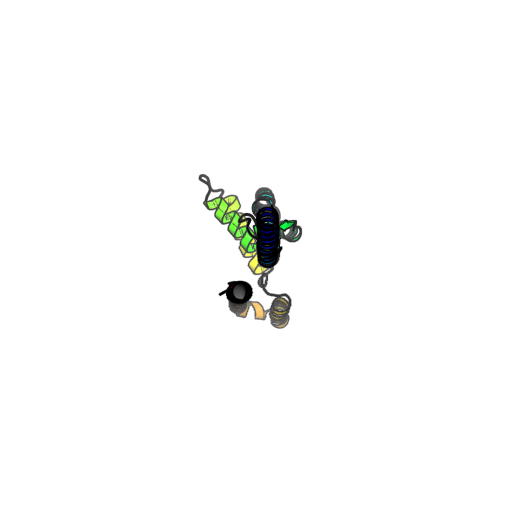0 12.835 1.00 92.19 101 LEU A CA 1
ATOM 824 C C . LEU A 1 101 ? 4.580 6.338 13.070 1.00 92.19 101 LEU A C 1
ATOM 826 O O . LEU A 1 101 ? 5.428 6.574 13.930 1.00 92.19 101 LEU A O 1
ATOM 830 N N . LYS A 1 102 ? 3.981 7.313 12.373 1.00 91.25 102 LYS A N 1
ATOM 831 C CA . LYS A 1 102 ? 4.249 8.743 12.602 1.00 91.25 102 LYS A CA 1
ATOM 832 C C . LYS A 1 102 ? 3.903 9.174 14.030 1.00 91.25 102 LYS A C 1
ATOM 834 O O . LYS A 1 102 ? 4.656 9.944 14.615 1.00 91.25 102 LYS A O 1
ATOM 839 N N . GLU A 1 103 ? 2.810 8.683 14.616 1.00 92.19 103 GLU A N 1
ATOM 840 C CA . GLU A 1 103 ? 2.464 8.978 16.016 1.00 92.19 103 GLU A CA 1
ATOM 841 C C . GLU A 1 103 ? 3.465 8.381 17.013 1.00 92.19 103 GLU A C 1
ATOM 843 O O . GLU A 1 103 ? 3.790 9.030 18.006 1.00 92.19 103 GLU A O 1
ATOM 848 N N . TYR A 1 104 ? 3.995 7.182 16.747 1.00 91.25 104 TYR A N 1
ATOM 849 C CA . TYR A 1 104 ? 5.042 6.580 17.581 1.00 91.25 104 TYR A CA 1
ATOM 850 C C . TYR A 1 104 ? 6.378 7.326 17.516 1.00 91.25 104 TYR A C 1
ATOM 852 O O . TYR A 1 104 ? 7.148 7.266 18.469 1.00 91.25 104 TYR A O 1
ATOM 860 N N . GLN A 1 105 ? 6.656 8.022 16.413 1.00 90.44 105 GLN A N 1
ATOM 861 C CA . GLN A 1 105 ? 7.882 8.803 16.230 1.00 90.44 105 GLN A CA 1
ATOM 862 C C . GLN A 1 105 ? 7.850 10.173 16.926 1.00 90.44 105 GLN A C 1
ATOM 864 O O . GLN A 1 105 ? 8.876 10.848 16.977 1.00 90.44 105 GLN A O 1
ATOM 869 N N . LYS A 1 106 ? 6.699 10.611 17.452 1.00 91.31 106 LYS A N 1
ATOM 870 C CA . LYS A 1 106 ? 6.585 11.882 18.179 1.00 91.31 106 LYS A CA 1
ATOM 871 C C . LYS A 1 106 ? 7.078 11.741 19.618 1.00 91.31 106 LYS A C 1
ATOM 873 O O . LYS A 1 106 ? 6.730 10.779 20.298 1.00 91.31 106 LYS A O 1
ATOM 878 N N . ASP A 1 107 ? 7.742 12.782 20.128 1.00 81.94 107 ASP A N 1
ATOM 879 C CA . ASP A 1 107 ? 8.167 12.868 21.538 1.00 81.94 107 ASP A CA 1
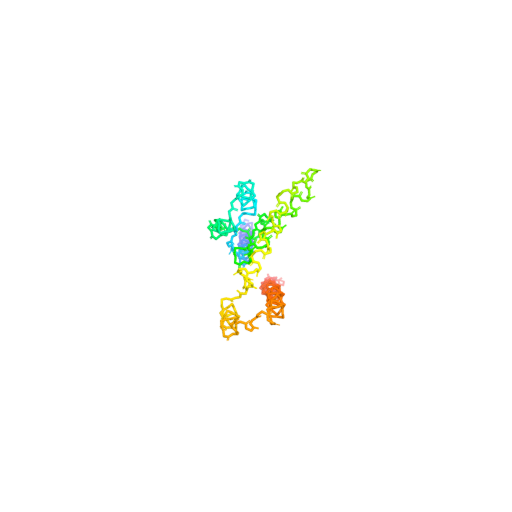ATOM 880 C C . ASP A 1 107 ? 6.999 12.697 22.522 1.00 81.94 107 ASP A C 1
ATOM 882 O O . ASP A 1 107 ? 7.142 12.121 23.600 1.00 81.94 107 ASP A O 1
ATOM 886 N N . LYS A 1 108 ? 5.810 13.176 22.136 1.00 87.62 108 LYS A N 1
ATOM 887 C CA . LYS A 1 108 ? 4.564 12.986 22.878 1.00 87.62 108 LYS A CA 1
ATOM 888 C C . LYS A 1 108 ? 3.561 12.223 22.020 1.00 87.62 108 LYS A C 1
ATOM 890 O O . LYS A 1 108 ? 2.791 12.826 21.271 1.00 87.62 108 LYS A O 1
ATOM 895 N N . LYS A 1 109 ? 3.569 10.896 22.154 1.00 87.81 109 LYS A N 1
ATOM 896 C CA . LYS A 1 109 ? 2.596 10.019 21.490 1.00 87.81 109 LYS A CA 1
ATOM 897 C C . LYS A 1 109 ? 1.162 10.358 21.904 1.00 87.81 109 LYS A C 1
ATOM 899 O O . LYS A 1 109 ? 0.887 10.620 23.078 1.00 87.81 109 LYS A O 1
ATOM 904 N N . ASN A 1 110 ? 0.241 10.300 20.947 1.00 90.31 110 ASN A N 1
ATOM 905 C CA . ASN A 1 110 ? -1.189 10.382 21.217 1.00 90.31 110 ASN A CA 1
ATOM 906 C C . ASN A 1 110 ? -1.797 8.970 21.239 1.00 90.31 110 ASN A C 1
ATOM 908 O O . ASN A 1 110 ? -2.078 8.383 20.194 1.00 90.31 110 ASN A O 1
ATOM 912 N N . GLU A 1 111 ? -2.000 8.420 22.439 1.00 90.75 111 GLU A N 1
ATOM 913 C CA . GLU A 1 111 ? -2.558 7.070 22.593 1.00 90.75 111 GLU A CA 1
ATOM 914 C C . GLU A 1 111 ? -4.011 6.952 22.108 1.00 90.75 111 GLU A C 1
ATOM 916 O O . GLU A 1 111 ? -4.401 5.885 21.641 1.00 90.75 111 GLU A O 1
ATOM 921 N N . GLU A 1 112 ? -4.804 8.029 22.143 1.00 91.19 112 GLU A N 1
ATOM 922 C CA . GLU A 1 112 ? -6.185 8.012 21.635 1.00 91.19 112 GLU A CA 1
ATOM 923 C C . GLU A 1 112 ? -6.209 7.781 20.118 1.00 91.19 112 GLU A C 1
ATOM 925 O O . GLU A 1 112 ? -7.002 6.973 19.627 1.00 91.19 112 GLU A O 1
ATOM 930 N N . ILE A 1 113 ? -5.296 8.422 19.379 1.00 91.56 113 ILE A N 1
ATOM 931 C CA . ILE A 1 113 ? -5.157 8.226 17.928 1.00 91.56 113 ILE A CA 1
ATOM 932 C C . ILE A 1 113 ? -4.708 6.795 17.627 1.00 91.56 113 ILE A C 1
ATOM 934 O O . ILE A 1 113 ? -5.316 6.132 16.791 1.00 91.56 113 ILE A O 1
ATOM 938 N N . ILE A 1 114 ? -3.695 6.287 18.334 1.00 92.88 114 ILE A N 1
ATOM 939 C CA . ILE A 1 114 ? -3.181 4.922 18.132 1.00 92.88 114 ILE A CA 1
ATOM 940 C C . ILE A 1 114 ? -4.278 3.880 18.389 1.00 92.88 114 ILE A C 1
ATOM 942 O O . ILE A 1 114 ? -4.477 2.974 17.577 1.00 92.88 114 ILE A O 1
ATOM 946 N N . ASN A 1 115 ? -5.025 4.023 19.485 1.00 94.06 115 ASN A N 1
ATOM 947 C CA . ASN A 1 115 ? -6.124 3.119 19.817 1.00 94.06 115 ASN A CA 1
ATOM 948 C C . ASN A 1 115 ? -7.255 3.196 18.784 1.00 94.06 115 ASN A C 1
ATOM 950 O O . ASN A 1 115 ? -7.798 2.163 18.391 1.00 94.06 115 ASN A O 1
ATOM 954 N N . SER A 1 116 ? -7.569 4.399 18.296 1.00 93.94 116 SER A N 1
ATOM 955 C CA . SER A 1 116 ? -8.554 4.592 17.226 1.00 93.94 116 SER A CA 1
ATOM 956 C C . SER A 1 116 ? -8.114 3.904 15.935 1.00 93.94 116 SER A C 1
ATOM 958 O O . SER A 1 116 ? -8.901 3.183 15.330 1.00 93.94 116 SER A O 1
ATOM 960 N N . ILE A 1 117 ? -6.843 4.051 15.548 1.00 93.88 117 ILE A N 1
ATOM 961 C CA . ILE A 1 117 ? -6.282 3.390 14.365 1.00 93.88 117 ILE A CA 1
ATOM 962 C C . ILE A 1 117 ? -6.350 1.868 14.499 1.00 93.88 117 ILE A C 1
ATOM 964 O O . ILE A 1 117 ? -6.805 1.211 13.568 1.00 93.88 117 ILE A O 1
ATOM 968 N N . ASN A 1 118 ? -5.967 1.299 15.645 1.00 93.75 118 ASN A N 1
ATOM 969 C CA . ASN A 1 118 ? -6.057 -0.149 15.858 1.00 93.75 118 ASN A CA 1
ATOM 970 C C . ASN A 1 118 ? -7.500 -0.653 15.707 1.00 93.75 118 ASN A C 1
ATOM 972 O O . ASN A 1 118 ? -7.728 -1.653 15.031 1.00 93.75 118 ASN A O 1
ATOM 976 N N . LYS A 1 119 ? -8.478 0.084 16.248 1.00 94.19 119 LYS A N 1
ATOM 977 C CA . LYS A 1 119 ? -9.900 -0.234 16.077 1.00 94.19 119 LYS A CA 1
ATOM 978 C C . LYS A 1 119 ? -10.336 -0.163 14.611 1.00 94.19 119 LYS A C 1
ATOM 980 O O . LYS A 1 119 ? -11.082 -1.027 14.154 1.00 94.19 119 LYS A O 1
ATOM 985 N N . TYR A 1 120 ? -9.886 0.848 13.866 1.00 93.75 120 TYR A N 1
ATOM 986 C CA . TYR A 1 120 ? -10.187 0.961 12.437 1.00 93.75 120 TYR A CA 1
ATOM 987 C C . TYR A 1 120 ? -9.565 -0.173 11.628 1.00 93.75 120 TYR A C 1
ATOM 989 O O . TYR A 1 120 ? -10.243 -0.712 10.762 1.00 93.75 120 TYR A O 1
ATOM 997 N N . LEU A 1 121 ? -8.327 -0.569 11.930 1.00 91.81 121 LEU A N 1
ATOM 998 C CA . LEU A 1 121 ? -7.661 -1.699 11.281 1.00 91.81 121 LEU A CA 1
ATOM 999 C C . LEU A 1 121 ? -8.399 -3.017 11.543 1.00 91.81 121 LEU A C 1
ATOM 1001 O O . LEU A 1 121 ? -8.633 -3.780 10.612 1.00 91.81 121 LEU A O 1
ATOM 1005 N N . GLU A 1 122 ? -8.810 -3.271 12.784 1.00 90.81 122 GLU A N 1
ATOM 1006 C CA . GLU A 1 122 ? -9.590 -4.462 13.141 1.00 90.81 122 GLU A CA 1
ATOM 1007 C C . GLU A 1 122 ? -10.946 -4.475 12.424 1.00 90.81 122 GLU A C 1
ATOM 1009 O O . GLU A 1 122 ? -11.279 -5.430 11.724 1.00 90.81 122 GLU A O 1
ATOM 1014 N N . THR A 1 123 ? -11.673 -3.357 12.477 1.00 90.12 123 THR A N 1
ATOM 1015 C CA . THR A 1 123 ? -12.964 -3.221 11.786 1.00 90.12 123 THR A CA 1
ATOM 1016 C C . THR A 1 123 ? -12.804 -3.360 10.267 1.00 90.12 123 THR A C 1
ATOM 1018 O O . THR A 1 123 ? -13.659 -3.948 9.602 1.00 90.12 123 THR A O 1
ATOM 1021 N N . ASN A 1 124 ? -11.715 -2.841 9.685 1.00 89.25 124 ASN A N 1
ATOM 1022 C CA . ASN A 1 124 ? -11.443 -2.970 8.254 1.00 89.25 124 ASN A CA 1
ATOM 1023 C C . ASN A 1 124 ? -11.182 -4.427 7.862 1.00 89.25 124 ASN A C 1
ATOM 1025 O O . ASN A 1 124 ? -11.740 -4.877 6.868 1.00 89.25 124 ASN A O 1
ATOM 1029 N N . LYS A 1 125 ? -10.439 -5.190 8.671 1.00 84.69 125 LYS A N 1
ATOM 1030 C CA . LYS A 1 125 ? -10.223 -6.627 8.435 1.00 84.69 125 LYS A CA 1
ATOM 1031 C C . LYS A 1 125 ? -11.521 -7.427 8.449 1.00 84.69 125 LYS A C 1
ATOM 1033 O O . LYS A 1 125 ? -11.679 -8.344 7.651 1.00 84.69 125 LYS A O 1
ATOM 1038 N N . GLU A 1 126 ? -12.463 -7.082 9.321 1.00 84.19 126 GLU A N 1
ATOM 1039 C CA . GLU A 1 126 ? -13.758 -7.767 9.396 1.00 84.19 126 GLU A CA 1
ATOM 1040 C C . GLU A 1 126 ? -14.695 -7.399 8.237 1.00 84.19 126 GLU A C 1
ATOM 1042 O O . GLU A 1 126 ? -15.389 -8.251 7.674 1.00 84.19 126 GLU A O 1
ATOM 1047 N N . THR A 1 127 ? -14.733 -6.113 7.883 1.00 85.06 127 THR A N 1
ATOM 1048 C CA . THR A 1 127 ? -15.663 -5.581 6.876 1.00 85.06 127 THR A CA 1
ATOM 1049 C C . THR A 1 127 ? -15.148 -5.751 5.448 1.00 85.06 127 THR A C 1
ATOM 1051 O O . THR A 1 127 ? -15.941 -6.012 4.543 1.00 85.06 127 THR A O 1
ATOM 1054 N N . HIS A 1 128 ? -13.831 -5.682 5.259 1.00 85.06 128 HIS A N 1
ATOM 1055 C CA . HIS A 1 128 ? -13.137 -5.729 3.974 1.00 85.06 128 HIS A CA 1
ATOM 1056 C C . HIS A 1 128 ? -11.942 -6.709 4.003 1.00 85.06 128 HIS A C 1
ATOM 1058 O O . HIS A 1 128 ? -10.818 -6.327 3.681 1.00 85.06 128 HIS A O 1
ATOM 1064 N N . PRO A 1 129 ? -12.163 -8.004 4.317 1.00 81.69 129 PRO A N 1
ATOM 1065 C CA . PRO A 1 129 ? -11.094 -8.997 4.528 1.00 81.69 129 PRO A CA 1
ATOM 1066 C C . PRO A 1 129 ? -10.239 -9.304 3.291 1.00 81.69 129 PRO A C 1
ATOM 1068 O O . PRO A 1 129 ? -9.232 -10.001 3.397 1.00 81.69 129 PRO A O 1
ATOM 1071 N N . PHE A 1 130 ? -10.678 -8.847 2.117 1.00 88.38 130 PHE A N 1
ATOM 1072 C CA . PHE A 1 130 ? -10.097 -9.142 0.807 1.00 88.38 130 PHE A CA 1
ATOM 1073 C C . PHE A 1 130 ? -9.601 -7.882 0.091 1.00 88.38 130 PHE A C 1
ATOM 1075 O O . PHE A 1 130 ? -9.375 -7.906 -1.121 1.00 88.38 130 PHE A O 1
ATOM 1082 N N . ASP A 1 131 ? -9.488 -6.761 0.803 1.00 82.56 131 ASP A N 1
ATOM 1083 C CA . ASP A 1 131 ? -8.836 -5.577 0.257 1.00 82.56 131 ASP A CA 1
ATOM 1084 C C . ASP A 1 131 ? -7.367 -5.864 -0.077 1.00 82.56 131 ASP A C 1
ATOM 1086 O O . ASP A 1 131 ? -6.691 -6.637 0.593 1.00 82.56 131 ASP A O 1
ATOM 1090 N N . GLY A 1 132 ? -6.892 -5.273 -1.175 1.00 79.94 132 GLY A N 1
ATOM 1091 C CA . GLY A 1 132 ? -5.557 -5.525 -1.725 1.00 79.94 132 GLY A CA 1
ATOM 1092 C C . GLY A 1 132 ? -5.439 -6.751 -2.628 1.00 79.94 132 GLY A C 1
ATOM 1093 O O . GLY A 1 132 ? -4.410 -6.931 -3.277 1.00 79.94 132 GLY A O 1
ATOM 1094 N N . LEU A 1 133 ? -6.489 -7.566 -2.751 1.00 85.12 133 LEU A N 1
ATOM 1095 C CA . LEU A 1 133 ? -6.588 -8.533 -3.840 1.00 85.12 133 LEU A CA 1
ATOM 1096 C C . LEU A 1 133 ? -7.015 -7.852 -5.145 1.00 85.12 133 LEU A C 1
ATOM 1098 O O . LEU A 1 133 ? -7.792 -6.897 -5.141 1.00 85.12 133 LEU A O 1
ATOM 1102 N N . SER A 1 134 ? -6.559 -8.402 -6.276 1.00 82.50 134 SER A N 1
ATOM 1103 C CA . SER A 1 134 ? -7.081 -8.019 -7.591 1.00 82.50 134 SER A CA 1
ATOM 1104 C C . SER A 1 134 ? -8.591 -8.254 -7.656 1.00 82.50 134 SER A C 1
ATOM 1106 O O . SER A 1 134 ? -9.126 -9.117 -6.955 1.00 82.50 134 SER A O 1
ATOM 1108 N N . ILE A 1 135 ? -9.285 -7.513 -8.520 1.00 83.69 135 ILE A N 1
ATOM 1109 C CA . ILE A 1 135 ? -10.749 -7.581 -8.662 1.00 83.69 135 ILE A CA 1
ATOM 1110 C C . ILE A 1 135 ? -11.224 -9.029 -8.891 1.00 83.69 135 ILE A C 1
ATOM 1112 O O . ILE A 1 135 ? -12.181 -9.478 -8.253 1.00 83.69 135 ILE A O 1
ATOM 1116 N N . ASP A 1 136 ? -10.507 -9.786 -9.724 1.00 85.56 136 ASP A N 1
ATOM 1117 C CA . ASP A 1 136 ? -10.823 -11.185 -10.029 1.00 85.56 136 ASP A CA 1
ATOM 1118 C C . ASP A 1 136 ? -10.676 -12.100 -8.807 1.00 85.56 136 ASP A C 1
ATOM 1120 O O . ASP A 1 136 ? -11.564 -12.907 -8.508 1.00 85.56 136 ASP A O 1
ATOM 1124 N N . HIS A 1 137 ? -9.581 -11.951 -8.056 1.00 87.62 137 HIS A N 1
ATOM 1125 C CA . HIS A 1 137 ? -9.350 -12.716 -6.833 1.00 87.62 137 HIS A CA 1
ATOM 1126 C C . HIS A 1 137 ? -10.353 -12.328 -5.745 1.00 87.62 137 HIS A C 1
ATOM 1128 O O . HIS A 1 137 ? -10.980 -13.204 -5.153 1.00 87.62 137 HIS A O 1
ATOM 1134 N N . LYS A 1 138 ? -10.591 -11.031 -5.534 1.00 90.06 138 LYS A N 1
ATOM 1135 C CA . LYS A 1 138 ? -11.585 -10.524 -4.581 1.00 90.06 138 LYS A CA 1
ATOM 1136 C C . LYS A 1 138 ? -12.969 -11.109 -4.865 1.00 90.06 138 LYS A C 1
ATOM 1138 O O . LYS A 1 138 ? -13.622 -11.601 -3.950 1.00 90.06 138 LYS A O 1
ATOM 1143 N N . SER A 1 139 ? -13.381 -11.167 -6.134 1.00 89.19 139 SER A N 1
ATOM 1144 C CA . SER A 1 139 ? -14.637 -11.810 -6.542 1.00 89.19 139 SER A CA 1
ATOM 1145 C C . SER A 1 139 ? -14.692 -13.301 -6.178 1.00 89.19 139 SER A C 1
ATOM 1147 O O . SER A 1 139 ? -15.732 -13.797 -5.741 1.00 89.19 139 SER A O 1
ATOM 1149 N N . LEU A 1 140 ? -13.587 -14.040 -6.328 1.00 92.12 140 LEU A N 1
ATOM 1150 C CA . LEU A 1 140 ? -13.513 -15.450 -5.930 1.00 92.12 140 LEU A CA 1
ATOM 1151 C C . LEU A 1 140 ? -13.694 -15.626 -4.421 1.00 92.12 140 LEU A C 1
ATOM 1153 O O . LEU A 1 140 ? -14.522 -16.437 -4.008 1.00 92.12 140 LEU A O 1
ATOM 1157 N N . PHE A 1 141 ? -12.971 -14.851 -3.616 1.00 92.94 141 PHE A N 1
ATOM 1158 C CA . PHE A 1 141 ? -13.059 -14.907 -2.158 1.00 92.94 141 PHE A CA 1
ATOM 1159 C C . PHE A 1 141 ? -14.433 -14.471 -1.636 1.00 92.94 141 PHE A C 1
ATOM 1161 O O . PHE A 1 141 ? -15.003 -15.145 -0.777 1.00 92.94 141 PHE A O 1
ATOM 1168 N N . GLU A 1 142 ? -15.037 -13.434 -2.221 1.00 90.06 142 GLU A N 1
ATOM 1169 C CA . GLU A 1 142 ? -16.413 -13.039 -1.899 1.00 90.06 142 GLU A CA 1
ATOM 1170 C C . GLU A 1 142 ? -17.421 -14.132 -2.262 1.00 90.06 142 GLU A C 1
ATOM 1172 O O . GLU A 1 142 ? -18.319 -14.438 -1.477 1.00 90.06 142 GLU A O 1
ATOM 1177 N N . ARG A 1 143 ? -17.252 -14.811 -3.404 1.00 92.62 143 ARG A N 1
ATOM 1178 C CA . ARG A 1 143 ? -18.088 -15.974 -3.743 1.00 92.62 143 ARG A CA 1
ATOM 1179 C C . ARG A 1 143 ? -17.916 -17.116 -2.749 1.00 92.62 143 ARG A C 1
ATOM 1181 O O . ARG A 1 143 ? -18.907 -17.770 -2.437 1.00 92.62 143 ARG A O 1
ATOM 1188 N N . ILE A 1 144 ? -16.702 -17.375 -2.261 1.00 91.06 144 ILE A N 1
ATOM 1189 C CA . ILE A 1 144 ? -16.461 -18.383 -1.217 1.00 91.06 144 ILE A CA 1
ATOM 1190 C C . ILE A 1 144 ? -17.202 -17.983 0.058 1.00 91.06 144 ILE A C 1
ATOM 1192 O O . ILE A 1 144 ? -17.961 -18.786 0.591 1.00 91.06 144 ILE A O 1
ATOM 1196 N N . ARG A 1 145 ? -17.065 -16.731 0.503 1.00 90.50 145 ARG A N 1
ATOM 1197 C CA . ARG A 1 145 ? -17.774 -16.202 1.675 1.00 90.50 145 ARG A CA 1
ATOM 1198 C C . ARG A 1 145 ? -19.291 -16.349 1.540 1.00 90.50 145 ARG A C 1
ATOM 1200 O O . ARG A 1 145 ? -19.938 -16.884 2.438 1.00 90.50 145 ARG A O 1
ATOM 1207 N N . GLN A 1 146 ? -19.851 -15.944 0.400 1.00 91.81 146 GLN A N 1
ATOM 1208 C CA . GLN A 1 146 ? -21.285 -16.039 0.115 1.00 91.81 146 GLN A CA 1
ATOM 1209 C C . GLN A 1 146 ? -21.778 -17.491 0.070 1.00 91.81 146 GLN A C 1
ATOM 1211 O O . GLN A 1 146 ? -22.796 -17.807 0.681 1.00 91.81 146 GLN A O 1
ATOM 1216 N N . LYS A 1 147 ? -21.056 -18.385 -0.620 1.00 94.19 147 LYS A N 1
ATOM 1217 C CA . LYS A 1 147 ? -21.428 -19.805 -0.743 1.00 94.19 147 LYS A CA 1
ATOM 1218 C C . LYS A 1 147 ? -21.296 -20.565 0.575 1.00 94.19 147 LYS A C 1
ATOM 1220 O O . LYS A 1 147 ? -22.105 -21.448 0.840 1.00 94.19 147 LYS A O 1
ATOM 1225 N N . SER A 1 148 ? -20.303 -20.227 1.393 1.00 90.12 148 SER A N 1
ATOM 1226 C CA . SER A 1 148 ? -20.084 -20.851 2.701 1.00 90.12 148 SER A CA 1
ATOM 1227 C C . SER A 1 148 ? -21.095 -20.383 3.750 1.00 90.12 148 SER A C 1
ATOM 1229 O O . SER A 1 148 ? -21.382 -21.122 4.692 1.00 90.12 148 SER A O 1
ATOM 1231 N N . GLY A 1 149 ? -21.673 -19.186 3.597 1.00 90.50 149 GLY A N 1
ATOM 1232 C CA . GLY A 1 149 ? -22.724 -18.672 4.476 1.00 90.50 149 GLY A CA 1
ATOM 1233 C C . GLY A 1 149 ? -22.317 -18.728 5.951 1.00 90.50 149 GLY A C 1
ATOM 1234 O O . GLY A 1 149 ? -21.266 -18.222 6.335 1.00 90.50 149 GLY A O 1
ATOM 1235 N N . LYS A 1 150 ? -23.119 -19.398 6.787 1.00 90.31 150 LYS A N 1
ATOM 1236 C CA . LYS A 1 150 ? -22.827 -19.566 8.225 1.00 90.31 150 LYS A CA 1
ATOM 1237 C C . LYS A 1 150 ? -21.560 -20.382 8.499 1.00 90.31 150 LYS A C 1
ATOM 1239 O O . LYS A 1 150 ? -20.902 -20.151 9.507 1.00 90.31 150 LYS A O 1
ATOM 1244 N N . ASN A 1 151 ? -21.193 -21.289 7.595 1.00 91.50 151 ASN A N 1
ATOM 1245 C CA . ASN A 1 151 ? -19.999 -22.117 7.755 1.00 91.50 151 ASN A CA 1
ATOM 1246 C C . ASN A 1 151 ? -18.708 -21.332 7.507 1.00 91.50 151 ASN A C 1
ATOM 1248 O O . ASN A 1 151 ? -17.631 -21.821 7.836 1.00 91.50 151 ASN A O 1
ATOM 1252 N N . TYR A 1 152 ? -18.803 -20.114 6.959 1.00 89.50 152 TYR A N 1
ATOM 1253 C CA . TYR A 1 152 ? -17.643 -19.257 6.751 1.00 89.50 152 TYR A CA 1
ATOM 1254 C C . TYR A 1 152 ? -16.896 -18.975 8.057 1.00 89.50 152 TYR A C 1
ATOM 1256 O O . TYR A 1 152 ? -15.676 -18.947 8.043 1.00 89.50 152 TYR A O 1
ATOM 1264 N N . MET A 1 153 ? -17.600 -18.853 9.187 1.00 88.62 153 MET A N 1
ATOM 1265 C CA . MET A 1 153 ? -16.982 -18.593 10.494 1.00 88.62 153 MET A CA 1
ATOM 1266 C C . MET A 1 153 ? -15.958 -19.664 10.906 1.00 88.62 153 MET A C 1
ATOM 1268 O O . MET A 1 153 ? -15.005 -19.351 11.606 1.00 88.62 153 MET A O 1
ATOM 1272 N N . TYR A 1 154 ? -16.122 -20.912 10.457 1.00 92.44 154 TYR A N 1
ATOM 1273 C CA . TYR A 1 154 ? -15.185 -21.995 10.778 1.00 92.44 154 TYR A CA 1
ATOM 1274 C C . TYR A 1 154 ? -13.921 -21.984 9.920 1.00 92.44 154 TYR A C 1
ATOM 1276 O O . TYR A 1 154 ? -12.936 -22.604 10.297 1.00 92.44 154 TYR A O 1
ATOM 1284 N N . ILE A 1 155 ? -13.960 -21.317 8.765 1.00 90.44 155 ILE A N 1
ATOM 1285 C CA . ILE A 1 155 ? -12.854 -21.274 7.798 1.00 90.44 155 ILE A CA 1
ATOM 1286 C C . ILE A 1 155 ? -12.323 -19.854 7.584 1.00 90.44 155 ILE A C 1
ATOM 1288 O O . ILE A 1 155 ? -11.422 -19.651 6.777 1.00 90.44 155 ILE A O 1
ATOM 1292 N N . SER A 1 156 ? -12.899 -18.846 8.242 1.00 88.31 156 SER A N 1
ATOM 1293 C CA . SER A 1 156 ? -12.631 -17.438 7.945 1.00 88.31 156 SER A CA 1
ATOM 1294 C C . SER A 1 156 ? -11.189 -17.054 8.234 1.00 88.31 156 SER A C 1
ATOM 1296 O O . SER A 1 156 ? -10.624 -16.247 7.503 1.00 88.31 156 SER A O 1
ATOM 1298 N N . GLU A 1 157 ? -10.597 -17.644 9.272 1.00 87.94 157 GLU A N 1
ATOM 1299 C CA . GLU A 1 157 ? -9.200 -17.416 9.632 1.00 87.94 157 GLU A CA 1
ATOM 1300 C C . GLU A 1 157 ? -8.253 -17.970 8.561 1.00 87.94 157 GLU A C 1
ATOM 1302 O O . GLU A 1 157 ? -7.430 -17.222 8.035 1.00 87.94 157 GLU A O 1
ATOM 1307 N N . ASP A 1 158 ? -8.444 -19.225 8.145 1.00 89.94 158 ASP A N 1
ATOM 1308 C CA . ASP A 1 158 ? -7.662 -19.844 7.069 1.00 89.94 158 ASP A CA 1
ATOM 1309 C C . ASP A 1 158 ? -7.813 -19.073 5.754 1.00 89.94 158 ASP A C 1
ATOM 1311 O O . ASP A 1 158 ? -6.837 -18.780 5.065 1.00 89.94 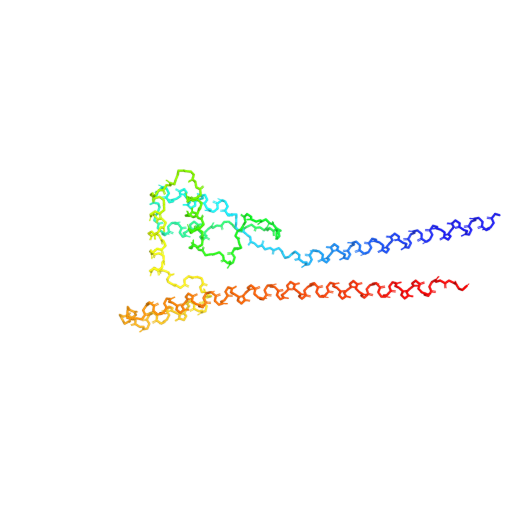158 ASP A O 1
ATOM 1315 N N . ILE A 1 159 ? -9.044 -18.684 5.411 1.00 90.81 159 ILE A N 1
ATOM 1316 C CA . ILE A 1 159 ? -9.333 -17.908 4.205 1.00 90.81 159 ILE A CA 1
ATOM 1317 C C . ILE A 1 159 ? -8.639 -16.542 4.245 1.00 90.81 159 ILE A C 1
ATOM 1319 O O . ILE A 1 159 ? -8.071 -16.117 3.235 1.00 90.81 159 ILE A O 1
ATOM 1323 N N . HIS A 1 160 ? -8.642 -15.866 5.394 1.00 86.56 160 HIS A N 1
ATOM 1324 C CA . HIS A 1 160 ? -7.941 -14.598 5.564 1.00 86.56 160 HIS A CA 1
ATOM 1325 C C . HIS A 1 160 ? -6.419 -14.768 5.449 1.00 86.56 160 HIS A C 1
ATOM 1327 O O . HIS A 1 160 ? -5.762 -13.972 4.776 1.00 86.56 160 HIS A O 1
ATOM 1333 N N . GLN A 1 161 ? -5.851 -15.835 6.021 1.00 87.56 161 GLN A N 1
ATOM 1334 C CA . GLN A 1 161 ? -4.430 -16.153 5.860 1.00 87.56 161 GLN A CA 1
ATOM 1335 C C . GLN A 1 161 ? -4.071 -16.410 4.392 1.00 87.56 161 GLN A C 1
ATOM 1337 O O . GLN A 1 161 ? -3.091 -15.854 3.897 1.00 87.56 161 GLN A O 1
ATOM 1342 N N . ILE A 1 162 ? -4.880 -17.186 3.663 1.00 89.69 162 ILE A N 1
ATOM 1343 C CA . ILE A 1 162 ? -4.665 -17.442 2.230 1.00 89.69 162 ILE A CA 1
ATOM 1344 C C . ILE A 1 162 ? -4.711 -16.130 1.439 1.00 89.69 162 ILE A C 1
ATOM 1346 O O . ILE A 1 162 ? -3.833 -15.890 0.608 1.00 89.69 162 ILE A O 1
ATOM 1350 N N . ALA A 1 163 ? -5.696 -15.266 1.702 1.00 88.38 163 ALA A N 1
ATOM 1351 C CA . ALA A 1 163 ? -5.792 -13.958 1.059 1.00 88.38 163 ALA A CA 1
ATOM 1352 C C . ALA A 1 163 ? -4.536 -13.110 1.325 1.00 88.38 163 ALA A C 1
ATOM 1354 O O . ALA A 1 163 ? -3.939 -12.589 0.385 1.00 88.38 163 ALA A O 1
ATOM 1355 N N . SER A 1 164 ? -4.073 -13.051 2.575 1.00 84.06 164 SER A N 1
ATOM 1356 C CA . SER A 1 164 ? -2.848 -12.339 2.963 1.00 84.06 164 SER A CA 1
ATOM 1357 C C . SER A 1 164 ? -1.596 -12.884 2.260 1.00 84.06 164 SER A C 1
ATOM 1359 O O . SER A 1 164 ? -0.806 -12.121 1.695 1.00 84.06 164 SER A O 1
ATOM 1361 N N . HIS A 1 165 ? -1.436 -14.210 2.202 1.00 86.75 165 HIS A N 1
ATOM 1362 C CA . HIS A 1 165 ? -0.337 -14.844 1.470 1.00 86.75 165 HIS A CA 1
ATOM 1363 C C . HIS A 1 165 ? -0.371 -14.517 -0.023 1.00 86.75 165 HIS A C 1
ATOM 1365 O O . HIS A 1 165 ? 0.680 -14.256 -0.611 1.00 86.75 165 HIS A O 1
ATOM 1371 N N . LEU A 1 166 ? -1.560 -14.487 -0.625 1.00 88.94 166 LEU A N 1
ATOM 1372 C CA . LEU A 1 166 ? -1.737 -14.142 -2.030 1.00 88.94 166 LEU A CA 1
ATOM 1373 C C . LEU A 1 166 ? -1.393 -12.672 -2.304 1.00 88.94 166 LEU A C 1
ATOM 1375 O O . LEU A 1 166 ? -0.686 -12.390 -3.270 1.00 88.94 166 LEU A O 1
ATOM 1379 N N . ILE A 1 167 ? -1.820 -11.746 -1.439 1.00 85.31 167 ILE A N 1
ATOM 1380 C CA . ILE A 1 167 ? -1.438 -10.326 -1.516 1.00 85.31 167 ILE A CA 1
ATOM 1381 C C . ILE A 1 167 ? 0.087 -10.193 -1.464 1.00 85.31 167 ILE A C 1
ATOM 1383 O O . ILE A 1 167 ? 0.690 -9.540 -2.315 1.00 85.31 167 ILE A O 1
ATOM 1387 N N . ASN A 1 168 ? 0.739 -10.855 -0.505 1.00 83.44 168 ASN A N 1
ATOM 1388 C CA . ASN A 1 168 ? 2.189 -10.777 -0.369 1.00 83.44 168 ASN A CA 1
ATOM 1389 C C . ASN A 1 168 ? 2.922 -11.390 -1.575 1.00 83.44 168 ASN A C 1
ATOM 1391 O O . ASN A 1 168 ? 3.883 -10.806 -2.076 1.00 83.44 168 ASN A O 1
ATOM 1395 N N . ALA A 1 169 ? 2.452 -12.531 -2.083 1.00 84.19 169 ALA A N 1
ATOM 1396 C CA . ALA A 1 169 ? 3.010 -13.160 -3.277 1.00 84.19 169 ALA A CA 1
ATOM 1397 C C . ALA A 1 169 ? 2.897 -12.246 -4.507 1.00 84.19 169 ALA A C 1
ATOM 1399 O O . ALA A 1 169 ? 3.883 -12.079 -5.226 1.00 84.19 169 ALA A O 1
ATOM 1400 N N . ASN A 1 170 ? 1.748 -11.592 -4.702 1.00 83.00 170 ASN A N 1
ATOM 1401 C CA . ASN A 1 170 ? 1.548 -10.627 -5.784 1.00 83.00 170 ASN A CA 1
ATOM 1402 C C . ASN A 1 170 ? 2.499 -9.432 -5.647 1.00 83.00 170 ASN A C 1
ATOM 1404 O O . ASN A 1 170 ? 3.192 -9.100 -6.604 1.00 83.00 170 ASN A O 1
ATOM 1408 N N . ASN A 1 171 ? 2.629 -8.862 -4.446 1.00 79.38 171 ASN A N 1
ATOM 1409 C CA . ASN A 1 171 ? 3.556 -7.757 -4.184 1.00 79.38 171 ASN A CA 1
ATOM 1410 C C . ASN A 1 171 ? 5.019 -8.146 -4.454 1.00 79.38 171 ASN A C 1
ATOM 1412 O O . ASN A 1 171 ? 5.819 -7.344 -4.936 1.00 79.38 171 ASN A O 1
ATOM 1416 N N . ILE A 1 172 ? 5.409 -9.380 -4.123 1.00 79.75 172 ILE A N 1
ATOM 1417 C CA . ILE A 1 172 ? 6.744 -9.904 -4.427 1.00 79.75 172 ILE A CA 1
ATOM 1418 C C . ILE A 1 172 ? 6.927 -10.042 -5.937 1.00 79.75 172 ILE A C 1
ATOM 1420 O O . ILE A 1 172 ? 7.925 -9.552 -6.467 1.00 79.75 172 ILE A O 1
ATOM 1424 N N . LEU A 1 173 ? 5.977 -10.675 -6.623 1.00 80.38 173 LEU A N 1
ATOM 1425 C CA . LEU A 1 173 ? 6.028 -10.885 -8.065 1.00 80.38 173 LEU A CA 1
ATOM 1426 C C . LEU A 1 173 ? 6.112 -9.555 -8.810 1.00 80.38 173 LEU A C 1
ATOM 1428 O O . LEU A 1 173 ? 6.943 -9.403 -9.699 1.00 80.38 173 LEU A O 1
ATOM 1432 N N . GLU A 1 174 ? 5.336 -8.566 -8.391 1.00 75.38 174 GLU A N 1
ATOM 1433 C CA . GLU A 1 174 ? 5.368 -7.233 -8.970 1.00 75.38 174 GLU A CA 1
ATOM 1434 C C . GLU A 1 174 ? 6.725 -6.544 -8.765 1.00 75.38 174 GLU A C 1
ATOM 1436 O O . GLU A 1 174 ? 7.286 -5.983 -9.708 1.00 75.38 174 GLU A O 1
ATOM 1441 N N . ARG A 1 175 ? 7.326 -6.651 -7.571 1.00 74.88 175 ARG A N 1
ATOM 1442 C CA . ARG A 1 175 ? 8.695 -6.160 -7.326 1.00 74.88 175 ARG A CA 1
ATOM 1443 C C . ARG A 1 175 ? 9.721 -6.841 -8.232 1.00 74.88 175 ARG A C 1
ATOM 1445 O O . ARG A 1 175 ? 10.626 -6.172 -8.734 1.00 74.88 175 ARG A O 1
ATOM 1452 N N . TYR A 1 176 ? 9.587 -8.148 -8.458 1.00 70.38 176 TYR A N 1
ATOM 1453 C CA . TYR A 1 176 ? 10.450 -8.884 -9.383 1.00 70.38 176 TYR A CA 1
ATOM 1454 C C . TYR A 1 176 ? 10.245 -8.445 -10.835 1.00 70.38 176 TYR A C 1
ATOM 1456 O O . TYR A 1 176 ? 11.231 -8.182 -11.523 1.00 70.38 176 TYR A O 1
ATOM 1464 N N . MET A 1 177 ? 8.997 -8.308 -11.284 1.00 69.50 177 MET A N 1
ATOM 1465 C CA . MET A 1 177 ? 8.665 -7.844 -12.633 1.00 69.50 177 MET A CA 1
ATOM 1466 C C . MET A 1 177 ? 9.188 -6.429 -12.876 1.00 69.50 177 MET A C 1
ATOM 1468 O O . MET A 1 177 ? 9.840 -6.190 -13.887 1.00 69.50 177 MET A O 1
ATOM 1472 N N . ASN A 1 178 ? 9.023 -5.518 -11.915 1.00 69.62 178 ASN A N 1
ATOM 1473 C CA . ASN A 1 178 ? 9.532 -4.153 -12.026 1.00 69.62 178 ASN A CA 1
ATOM 1474 C C . ASN A 1 178 ? 11.070 -4.121 -12.113 1.00 69.62 178 ASN A C 1
ATOM 1476 O O . ASN A 1 178 ? 11.642 -3.444 -12.967 1.00 69.62 178 ASN A O 1
ATOM 1480 N N . ARG A 1 179 ? 11.770 -4.927 -11.299 1.00 65.69 179 ARG A N 1
ATOM 1481 C CA . ARG A 1 179 ? 13.234 -5.067 -11.400 1.00 65.69 179 ARG A CA 1
ATOM 1482 C C . ARG A 1 179 ? 13.662 -5.684 -12.739 1.00 65.69 179 ARG A C 1
ATOM 1484 O O . ARG A 1 179 ? 14.700 -5.298 -13.282 1.00 65.69 179 ARG A O 1
ATOM 1491 N N . SER A 1 180 ? 12.878 -6.618 -13.274 1.00 67.62 180 SER A N 1
ATOM 1492 C CA . SER A 1 180 ? 13.118 -7.234 -14.582 1.00 67.62 180 SER A CA 1
ATOM 1493 C C . SER A 1 180 ? 12.949 -6.225 -15.718 1.00 67.62 180 SER A C 1
ATOM 1495 O O . SER A 1 180 ? 13.826 -6.125 -16.571 1.00 67.62 180 SER A O 1
ATOM 1497 N N . GLU A 1 181 ? 11.877 -5.428 -15.709 1.00 72.19 181 GLU A N 1
ATOM 1498 C CA . GLU A 1 181 ? 11.651 -4.366 -16.695 1.00 72.19 181 GLU A CA 1
ATOM 1499 C C . GLU A 1 181 ? 12.773 -3.324 -16.672 1.00 72.19 181 GLU A C 1
ATOM 1501 O O . GLU A 1 181 ? 13.304 -2.969 -17.723 1.00 72.19 181 GLU A O 1
ATOM 1506 N N . GLN A 1 182 ? 13.201 -2.878 -15.487 1.00 67.69 182 GLN A N 1
ATOM 1507 C CA . GLN A 1 182 ? 14.328 -1.947 -15.364 1.00 67.69 182 GLN A CA 1
ATOM 1508 C C . GLN A 1 182 ? 15.616 -2.534 -15.950 1.00 67.69 182 GLN A C 1
ATOM 1510 O O . GLN A 1 182 ? 16.315 -1.874 -16.718 1.00 67.69 182 GLN A O 1
ATOM 1515 N N . SER A 1 183 ? 15.910 -3.796 -15.634 1.00 69.06 183 SER A N 1
ATOM 1516 C CA . SER A 1 183 ? 17.097 -4.488 -16.151 1.00 69.06 183 SER A CA 1
ATOM 1517 C C . SER A 1 183 ? 17.045 -4.665 -17.674 1.00 69.06 183 SER A C 1
ATOM 1519 O O . SER A 1 183 ? 18.064 -4.535 -18.358 1.00 69.06 183 SER A O 1
ATOM 1521 N N . PHE A 1 184 ? 15.854 -4.916 -18.223 1.00 74.44 184 PHE A N 1
ATOM 1522 C CA . PHE A 1 184 ? 15.616 -5.000 -19.662 1.00 74.44 184 PHE A CA 1
ATOM 1523 C C . PHE A 1 184 ? 15.908 -3.669 -20.366 1.00 74.44 184 PHE A C 1
ATOM 1525 O O . PHE A 1 184 ? 16.674 -3.645 -21.332 1.00 74.44 184 PHE A O 1
ATOM 1532 N N . TRP A 1 185 ? 15.398 -2.550 -19.841 1.00 72.38 185 TRP A N 1
ATOM 1533 C CA . TRP A 1 185 ? 15.675 -1.220 -20.394 1.00 72.38 185 TRP A CA 1
ATOM 1534 C C . TRP A 1 185 ? 17.157 -0.841 -20.317 1.00 72.38 185 TRP A C 1
ATOM 1536 O O . TRP A 1 185 ? 17.709 -0.327 -21.290 1.00 72.38 185 TRP A O 1
ATOM 1546 N N . VAL A 1 186 ? 17.840 -1.170 -19.216 1.00 74.38 186 VAL A N 1
ATOM 1547 C CA . VAL A 1 186 ? 19.297 -0.979 -19.0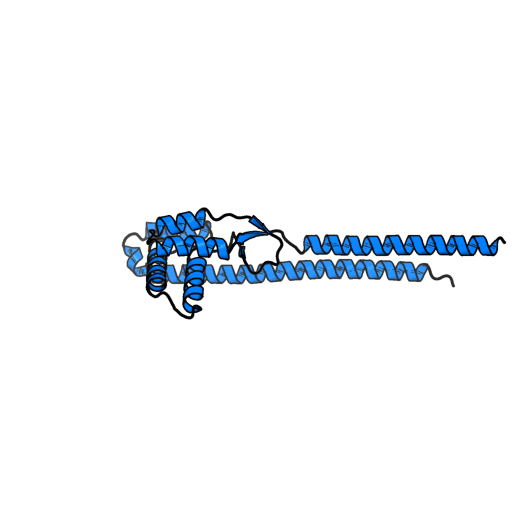88 1.00 74.38 186 VAL A CA 1
ATOM 1548 C C . VAL A 1 186 ? 20.069 -1.803 -20.126 1.00 74.38 186 VAL A C 1
ATOM 1550 O O . VAL A 1 186 ? 21.066 -1.332 -20.681 1.00 74.38 186 VAL A O 1
ATOM 1553 N N . SER A 1 187 ? 19.600 -3.013 -20.436 1.00 77.75 187 SER A N 1
ATOM 1554 C CA . SER A 1 187 ? 20.227 -3.879 -21.441 1.00 77.75 187 SER A CA 1
ATOM 1555 C C . SER A 1 187 ? 20.062 -3.320 -22.856 1.00 77.75 187 SER A C 1
ATOM 1557 O O . SER A 1 187 ? 21.042 -3.246 -23.599 1.00 77.75 187 SER A O 1
ATOM 1559 N N . ILE A 1 188 ? 18.858 -2.857 -23.213 1.00 81.31 188 ILE A N 1
ATOM 1560 C CA . ILE A 1 188 ? 18.605 -2.171 -24.490 1.00 81.31 188 ILE A CA 1
ATOM 1561 C C . ILE A 1 188 ? 19.493 -0.934 -24.617 1.00 81.31 188 ILE A C 1
ATOM 1563 O O . ILE A 1 188 ? 20.134 -0.739 -25.650 1.00 81.31 188 ILE A O 1
ATOM 1567 N N . LEU A 1 189 ? 19.584 -0.125 -23.560 1.00 76.38 189 LEU A N 1
ATOM 1568 C CA . LEU A 1 189 ? 20.423 1.069 -23.555 1.00 76.38 189 LEU A CA 1
ATOM 1569 C C . LEU A 1 189 ? 21.894 0.722 -23.808 1.00 76.38 189 LEU A C 1
ATOM 1571 O O . LEU A 1 189 ? 22.544 1.330 -24.657 1.00 76.38 189 LEU A O 1
ATOM 1575 N N . SER A 1 190 ? 22.403 -0.291 -23.106 1.00 80.19 190 SER A N 1
ATOM 1576 C CA . SER A 1 190 ? 23.781 -0.763 -23.261 1.00 80.19 190 SER A CA 1
ATOM 1577 C C . SER A 1 190 ? 24.056 -1.233 -24.689 1.00 80.19 190 SER A C 1
ATOM 1579 O O . SER A 1 190 ? 25.103 -0.920 -25.253 1.00 80.19 190 SER A O 1
ATOM 1581 N N . PHE A 1 191 ? 23.095 -1.927 -25.304 1.00 84.31 191 PHE A N 1
ATOM 1582 C CA . PHE A 1 191 ? 23.190 -2.372 -26.691 1.00 84.31 191 PHE A CA 1
ATOM 1583 C C . PHE A 1 191 ? 23.224 -1.202 -27.685 1.00 84.31 191 PHE A C 1
ATOM 1585 O O . PHE A 1 191 ? 24.067 -1.188 -28.585 1.00 84.31 191 PHE A O 1
ATOM 1592 N N . ILE A 1 192 ? 22.360 -0.197 -27.512 1.00 83.62 192 ILE A N 1
ATOM 1593 C CA . ILE A 1 192 ? 22.334 0.998 -28.370 1.00 83.62 192 ILE A CA 1
ATOM 1594 C C . ILE A 1 192 ? 23.661 1.757 -28.263 1.00 83.62 192 ILE A C 1
ATOM 1596 O O . ILE A 1 192 ? 24.274 2.067 -29.285 1.00 83.62 192 ILE A O 1
ATOM 1600 N N . VAL A 1 193 ? 24.151 1.995 -27.042 1.00 81.00 193 VAL A N 1
ATOM 1601 C CA . VAL A 1 193 ? 25.429 2.688 -26.810 1.00 81.00 193 VAL A CA 1
ATOM 1602 C C . VAL A 1 193 ? 26.593 1.910 -27.427 1.00 81.00 193 VAL A C 1
ATOM 1604 O O . VAL A 1 193 ? 27.404 2.494 -28.145 1.00 81.00 193 VAL A O 1
ATOM 1607 N N . ALA A 1 194 ? 26.658 0.592 -27.213 1.00 87.81 194 ALA A N 1
ATOM 1608 C CA . ALA A 1 194 ? 27.698 -0.255 -27.795 1.00 87.81 194 ALA A CA 1
ATOM 1609 C C . ALA A 1 194 ? 27.668 -0.231 -29.331 1.00 87.81 194 ALA A C 1
ATOM 1611 O O . ALA A 1 194 ? 28.716 -0.141 -29.971 1.00 87.81 194 ALA A O 1
ATOM 1612 N N . THR A 1 195 ? 26.471 -0.246 -29.923 1.00 86.25 195 THR A N 1
ATOM 1613 C CA . THR A 1 195 ? 26.285 -0.184 -31.378 1.00 86.25 195 THR A CA 1
ATOM 1614 C C . THR A 1 195 ? 26.766 1.152 -31.940 1.00 86.25 195 THR A C 1
ATOM 1616 O O . THR A 1 195 ? 27.530 1.168 -32.905 1.00 86.25 195 THR A O 1
ATOM 1619 N N . ILE A 1 196 ? 26.394 2.276 -31.317 1.00 82.12 196 ILE A N 1
ATOM 1620 C CA . ILE A 1 196 ? 26.835 3.616 -31.736 1.00 82.12 196 ILE A CA 1
ATOM 1621 C C . ILE A 1 196 ? 28.360 3.735 -31.644 1.00 82.12 196 ILE A C 1
ATOM 1623 O O . ILE A 1 196 ? 28.998 4.190 -32.594 1.00 82.12 196 ILE A O 1
ATOM 1627 N N . LEU A 1 197 ? 28.960 3.286 -30.535 1.00 83.19 197 LEU A N 1
ATOM 1628 C CA . LEU A 1 197 ? 30.414 3.291 -30.362 1.00 83.19 197 LEU A CA 1
ATOM 1629 C C . LEU A 1 197 ? 31.116 2.426 -31.414 1.00 83.19 197 LEU A C 1
ATOM 1631 O O . LEU A 1 197 ? 32.125 2.855 -31.974 1.00 83.19 197 LEU A O 1
ATOM 1635 N N . GLY A 1 198 ? 30.571 1.247 -31.721 1.00 86.69 198 GLY A N 1
ATOM 1636 C CA . GLY A 1 198 ? 31.091 0.366 -32.765 1.00 86.69 198 GLY A CA 1
ATOM 1637 C C . GLY A 1 198 ? 31.065 1.022 -34.147 1.00 86.69 198 GLY A C 1
ATOM 1638 O O . GLY A 1 198 ? 32.087 1.070 -34.829 1.00 86.69 198 GLY A O 1
ATOM 1639 N N . VAL A 1 199 ? 29.929 1.608 -34.539 1.00 86.06 199 VAL A N 1
ATOM 1640 C CA . VAL A 1 199 ? 29.791 2.325 -35.820 1.00 86.06 199 VAL A CA 1
ATOM 1641 C C . VAL A 1 199 ? 30.741 3.525 -35.888 1.00 86.06 199 VAL A C 1
ATOM 1643 O O . VAL A 1 199 ? 31.400 3.736 -36.908 1.00 86.06 199 VAL A O 1
ATOM 1646 N N . TYR A 1 200 ? 30.872 4.283 -34.797 1.00 82.12 200 TYR A N 1
ATOM 1647 C CA . TYR A 1 200 ? 31.779 5.427 -34.726 1.00 82.12 200 TYR A CA 1
ATOM 1648 C C . TYR A 1 200 ? 33.253 5.019 -34.870 1.00 82.12 200 TYR A C 1
ATOM 1650 O O . TYR A 1 200 ? 34.001 5.654 -35.616 1.00 82.12 200 TYR A O 1
ATOM 1658 N N . GLN A 1 201 ? 33.676 3.934 -34.213 1.00 83.12 201 GLN A N 1
ATOM 1659 C CA . GLN A 1 201 ? 35.035 3.402 -34.352 1.00 83.12 201 GLN A CA 1
ATOM 1660 C C . GLN A 1 201 ? 35.334 2.969 -35.789 1.00 83.12 201 GLN A C 1
ATOM 1662 O O . GLN A 1 201 ? 36.407 3.282 -36.309 1.00 83.12 201 GLN A O 1
ATOM 1667 N N . ILE A 1 202 ? 34.380 2.308 -36.450 1.00 86.56 202 ILE A N 1
ATOM 1668 C CA . ILE A 1 202 ? 34.507 1.906 -37.855 1.00 86.56 202 ILE A CA 1
ATOM 1669 C C . ILE A 1 202 ? 34.673 3.142 -38.750 1.00 86.56 202 ILE A C 1
ATOM 1671 O O . ILE A 1 202 ? 35.587 3.192 -39.574 1.00 86.56 202 ILE A O 1
ATOM 1675 N N . PHE A 1 203 ? 33.848 4.173 -38.558 1.00 82.06 203 PHE A N 1
ATOM 1676 C CA . PHE A 1 203 ? 33.949 5.413 -39.328 1.00 82.06 203 PHE A CA 1
ATOM 1677 C C . PHE A 1 203 ? 35.301 6.118 -39.134 1.00 82.06 203 PHE A C 1
ATOM 1679 O O . PHE A 1 203 ? 35.928 6.539 -40.108 1.00 82.06 203 PHE A O 1
ATOM 1686 N N . LEU A 1 204 ? 35.798 6.204 -37.895 1.00 79.75 204 LEU A N 1
ATOM 1687 C CA . LEU A 1 204 ? 37.119 6.772 -37.605 1.00 79.75 204 LEU A CA 1
ATOM 1688 C C . LEU A 1 204 ? 38.261 5.975 -38.241 1.00 79.75 204 LEU A C 1
ATOM 1690 O O . LEU A 1 204 ? 39.221 6.577 -38.727 1.00 79.75 204 LEU A O 1
ATOM 1694 N N . PHE A 1 205 ? 38.165 4.645 -38.243 1.00 82.69 205 PHE A N 1
ATOM 1695 C CA . PHE A 1 205 ? 39.160 3.778 -38.868 1.00 82.69 205 PHE A CA 1
ATOM 1696 C C . PHE A 1 205 ? 39.269 4.049 -40.372 1.00 82.69 205 PHE A C 1
ATOM 1698 O O . PHE A 1 205 ? 40.375 4.223 -40.879 1.00 82.69 205 PHE A O 1
ATOM 1705 N N . PHE A 1 206 ? 38.138 4.181 -41.071 1.00 79.56 206 PHE A N 1
ATOM 1706 C CA . PHE A 1 206 ? 38.127 4.494 -42.503 1.00 79.56 206 PHE A CA 1
ATOM 1707 C C . PHE A 1 206 ? 38.501 5.949 -42.828 1.00 79.56 206 PHE A C 1
ATOM 1709 O O . PHE A 1 206 ? 38.981 6.221 -43.926 1.00 79.56 206 PHE A O 1
ATOM 1716 N N . LYS A 1 207 ? 38.316 6.889 -41.892 1.00 74.19 207 LYS A N 1
ATOM 1717 C CA . LYS A 1 207 ? 38.630 8.315 -42.089 1.00 74.19 207 LYS A CA 1
ATOM 1718 C C . LYS A 1 207 ? 40.095 8.675 -41.818 1.00 74.19 207 LYS A C 1
ATOM 1720 O O . LYS A 1 207 ? 40.494 9.788 -42.153 1.00 74.19 207 LYS A O 1
ATOM 1725 N N . LYS A 1 208 ? 40.911 7.794 -41.227 1.00 63.22 208 LYS A N 1
ATOM 1726 C CA . LYS A 1 208 ? 42.366 8.017 -41.143 1.00 63.22 208 LYS A CA 1
ATOM 1727 C C . LYS A 1 208 ? 42.986 7.809 -42.535 1.00 63.22 208 LYS A C 1
ATOM 1729 O O . LYS A 1 208 ? 43.052 6.661 -42.975 1.00 63.22 208 LYS A O 1
ATOM 1734 N N . PRO A 1 209 ? 43.449 8.864 -43.235 1.00 58.00 209 PRO A N 1
ATOM 1735 C CA . PRO A 1 209 ? 44.269 8.656 -44.421 1.00 58.00 209 PRO A CA 1
ATOM 1736 C C . PRO A 1 209 ? 45.574 7.963 -44.003 1.00 58.00 209 PRO A C 1
ATOM 1738 O O . PRO A 1 209 ? 46.098 8.239 -42.919 1.00 58.00 209 PRO A O 1
ATOM 1741 N N . LYS A 1 210 ? 46.051 7.040 -44.844 1.00 49.56 210 LYS A N 1
ATOM 1742 C CA . LYS A 1 210 ? 47.432 6.544 -44.775 1.00 49.56 210 LYS A CA 1
ATOM 1743 C C . LYS A 1 210 ? 48.417 7.691 -44.959 1.00 49.56 210 LYS A C 1
ATOM 1745 O O . LYS A 1 210 ? 48.110 8.580 -45.785 1.00 49.56 210 LYS A O 1
#

Secondary structure (DSSP, 8-state):
-HHHHHHHHHHHHHHHHHHHHHHHHHHHHHHHHHHHS-EEEEEEHHHHHHHHHHHHHTT--HHHHHHHHHTPPPEEEETT-TTEEETTT--HHHHHHHHHHHHHTSSS--HHHHHHHHHHHHHHHHH-TTTTS-HHHHHHHHHHHHHHGGGHHHHHHHHHHHHHHHHHHHHHHHHHHHHHHHHHHHHHHHHHHHHHHHHHHHHHHHHS--

Foldseek 3Di:
DVVVVVVVVVVVVVVVVVVVLVVVVVVVVVVLVVVLWDWAWWFFLVVLLVVLLVCVVVVHDLVVNVVSLVPTDTDTDTDDPPRTDRNVQDDSLVSLVVNLVVQVPDPDHDVSSNVSSVVSNVVCCVVPLQPLDDPVVSVVLVVVCVVCPPVCVVCVVVSSVVSVVVSVVVVVVVVVVVVVVSVVSVVVVVVVVVVSVVVVVVVVVVPDDD

Sequence (210 aa):
MKEINESISQNSKKTTETGDTVFSLVLMIGISFWFIHKCNYGTNKNELTQQLTSAIVNKAPLSDLRLIFERRNEELFYLNETKEYDSDKILFENVLEDIKLKEYQKDKKNEEIINSINKYLETNKETHPFDGLSIDHKSLFERIRQKSGKNYMYISEDIHQIASHLINANNILERYMNRSEQSFWVSILSFIVATILGVYQIFLFFKKPK

Organism: NCBI:txid1218591

pLDDT: mean 80.11, std 12.86, range [49.56, 94.94]